Protein AF-A0A8C6X337-F1 (afdb_monomer_lite)

Secondary structure (DSSP, 8-state):
--HHHHHHHHHHHHHHHHHHHHHHHHTS--PPPBHHHHHHHHHHHTT-HHHHHHHHHHHHHHHHTTSS-TTT--BPPHHHHHHHHHHHHHHHHHHHHHHHHHHHHHHHHHHHHHHHHHHHHHHHHHHHHHHHHHHHHHHHHHHHHHHHHHHHHHHHHHHHHHHHHHHHHHHHHHHHHHHHHHHHHHHHHHHHH--

Foldseek 3Di:
DVVVVVVVVVVVVVVVVVVVVVVVVVVPDPPFDWVLNVVLVVCVVVVVVVVNVVCVVVVVVCVVVVVDDPVNTDGDDPVVVVVVVVVVVVVVVVVVVVVVVVVVVVVVVVVVVVVVVVVVVVVVVVVVVVVVVVVVVVVVVVVVVVVVVVVVVVVVVVVVVVVVVVVVVVVVVVVVVVVVVVVVVVVVVVVVVVD

Sequence (195 aa):
GDEDLAKALHTMQEQTIDAQIMITKQSLSETPEIVDDFLCNFLIRMGMNRTLDCFQTEWYELMQRGVLEPKDVGFVPDAYICNQHLERENIYLKKEMENYKFAANKAKDALLKMQRERDFHRMHHKRVVQEKNRLINDIKRLKTHYALYEPMLRQLNEKYEILLREKMLTSLERDKVVGQVKLTRKAAANYHSFH

pLDDT: mean 85.53, std 15.57, range [36.69, 98.75]

Radius of gyration: 57.96 Å; chains: 1; bounding box: 130×34×146 Å

Organism: Naja naja (NCBI:txid35670)

Structure (mmCIF, N/CA/C/O backbone):
data_AF-A0A8C6X337-F1
#
_entry.id   AF-A0A8C6X337-F1
#
loop_
_atom_site.group_PDB
_atom_site.id
_atom_site.type_symbol
_atom_site.label_atom_id
_atom_site.label_alt_id
_atom_site.label_comp_id
_atom_site.label_asym_id
_atom_site.label_entity_id
_atom_site.label_seq_id
_atom_site.pdbx_PDB_ins_code
_atom_site.Cartn_x
_atom_site.Cartn_y
_atom_site.Cartn_z
_atom_site.occupancy
_atom_site.B_iso_or_equiv
_atom_site.auth_seq_id
_atom_site.auth_comp_id
_atom_site.auth_asym_id
_atom_site.auth_atom_id
_atom_site.pdbx_PDB_model_num
ATOM 1 N N . GLY A 1 1 ? -26.328 -12.496 -7.114 1.00 57.03 1 GLY A N 1
ATOM 2 C CA . GLY A 1 1 ? -27.222 -11.758 -8.033 1.00 57.03 1 GLY A CA 1
ATOM 3 C C . GLY A 1 1 ? -28.569 -11.578 -7.375 1.00 57.03 1 GLY A C 1
ATOM 4 O O . GLY A 1 1 ? -28.739 -10.598 -6.668 1.00 57.03 1 GLY A O 1
ATOM 5 N N . ASP A 1 2 ? -29.450 -12.572 -7.506 1.00 56.12 2 ASP A N 1
ATOM 6 C CA . ASP A 1 2 ? -30.749 -12.604 -6.809 1.00 56.12 2 ASP A CA 1
ATOM 7 C C . ASP A 1 2 ? -30.690 -13.303 -5.437 1.00 56.12 2 ASP A C 1
ATOM 9 O O . ASP A 1 2 ? -31.365 -12.881 -4.500 1.00 56.12 2 ASP A O 1
ATOM 13 N N . GLU A 1 3 ? -29.824 -14.312 -5.267 1.00 61.34 3 GLU A N 1
ATOM 14 C CA . GLU A 1 3 ? -29.635 -14.999 -3.973 1.00 61.34 3 GLU A CA 1
ATOM 15 C C . GLU A 1 3 ? -29.124 -14.066 -2.865 1.00 61.34 3 GLU A C 1
ATOM 17 O O . GLU A 1 3 ? -29.567 -14.160 -1.722 1.00 61.34 3 GLU A O 1
ATOM 22 N N . ASP A 1 4 ? -28.232 -13.129 -3.197 1.00 68.38 4 ASP A N 1
ATOM 23 C CA . ASP A 1 4 ? -27.676 -12.177 -2.227 1.00 68.38 4 ASP A CA 1
ATOM 24 C C . ASP A 1 4 ? -28.727 -11.165 -1.749 1.00 68.38 4 ASP A C 1
ATOM 26 O O . ASP A 1 4 ? -28.715 -10.754 -0.589 1.00 68.38 4 ASP A O 1
ATOM 30 N N . LEU A 1 5 ? -29.668 -10.797 -2.627 1.00 71.44 5 LEU A N 1
ATOM 31 C CA . LEU A 1 5 ? -30.753 -9.870 -2.311 1.00 71.44 5 LEU A CA 1
ATOM 32 C C . LEU A 1 5 ? -31.807 -10.540 -1.420 1.00 71.44 5 LEU A C 1
ATOM 34 O O . LEU A 1 5 ? -32.244 -9.952 -0.433 1.00 71.44 5 LEU A O 1
ATOM 38 N N . ALA A 1 6 ? -32.165 -11.790 -1.725 1.00 75.31 6 ALA A N 1
ATOM 39 C CA . ALA A 1 6 ? -33.071 -12.581 -0.896 1.00 75.31 6 ALA A CA 1
ATOM 40 C C . ALA A 1 6 ? -32.497 -12.803 0.511 1.00 75.31 6 ALA A C 1
ATOM 42 O O . ALA A 1 6 ? -33.207 -12.669 1.507 1.00 75.31 6 ALA A O 1
ATOM 43 N N . LYS A 1 7 ? -31.188 -13.065 0.602 1.00 76.19 7 LYS A N 1
ATOM 44 C CA . LYS A 1 7 ? -30.489 -13.238 1.878 1.00 76.19 7 LYS A CA 1
ATOM 45 C C . LYS A 1 7 ? -30.444 -11.941 2.689 1.00 76.19 7 LYS A C 1
ATOM 47 O O . LYS A 1 7 ? -30.688 -11.980 3.891 1.00 76.19 7 LYS A O 1
ATOM 52 N N . ALA A 1 8 ? -30.215 -10.801 2.031 1.00 74.75 8 ALA A N 1
ATOM 53 C CA . ALA A 1 8 ? -30.251 -9.483 2.665 1.00 74.75 8 ALA A CA 1
ATOM 54 C C . ALA A 1 8 ? -31.648 -9.141 3.219 1.00 74.75 8 ALA A C 1
ATOM 56 O O . ALA A 1 8 ? -31.766 -8.690 4.359 1.00 74.75 8 ALA A O 1
ATOM 57 N N . LEU A 1 9 ? -32.709 -9.415 2.454 1.00 74.62 9 LEU A N 1
ATOM 58 C CA . LEU A 1 9 ? -34.092 -9.201 2.892 1.00 74.62 9 LEU A CA 1
ATOM 59 C C . LEU A 1 9 ? -34.465 -10.090 4.084 1.00 74.62 9 LEU A C 1
ATOM 61 O O . LEU A 1 9 ? -35.080 -9.603 5.030 1.00 74.62 9 LEU A O 1
ATOM 65 N N . HIS A 1 10 ? -34.031 -11.354 4.086 1.00 75.06 10 HIS A N 1
ATOM 66 C CA . HIS A 1 10 ? -34.269 -12.263 5.210 1.00 75.06 10 HIS A CA 1
ATOM 67 C C . HIS A 1 10 ? -33.579 -11.774 6.490 1.00 75.06 10 HIS A C 1
ATOM 69 O O . HIS A 1 10 ? -34.202 -11.731 7.547 1.00 75.06 10 HIS A O 1
ATOM 75 N N . THR A 1 11 ? -32.327 -11.308 6.381 1.00 73.25 11 THR A N 1
ATOM 76 C CA . THR A 1 11 ? -31.598 -10.738 7.526 1.00 73.25 11 THR A CA 1
ATOM 77 C C . THR A 1 11 ? -32.212 -9.438 8.036 1.00 73.25 11 THR A C 1
ATOM 79 O O . THR A 1 11 ? -32.227 -9.210 9.241 1.00 73.25 11 THR A O 1
ATOM 82 N N . MET A 1 12 ? -32.761 -8.591 7.156 1.00 70.75 12 MET A N 1
ATOM 83 C CA . MET A 1 12 ? -33.480 -7.386 7.581 1.00 70.75 12 MET A CA 1
ATOM 84 C C . MET A 1 12 ? -34.774 -7.744 8.312 1.00 70.75 12 MET A C 1
ATOM 86 O O . MET A 1 12 ? -35.101 -7.130 9.324 1.00 70.75 12 MET A O 1
ATOM 90 N N . GLN A 1 13 ? -35.498 -8.754 7.831 1.00 70.25 13 GLN A N 1
ATOM 91 C CA . GLN A 1 13 ? -36.731 -9.209 8.460 1.00 70.25 13 GLN A CA 1
ATOM 92 C C . GLN A 1 13 ? -36.470 -9.861 9.826 1.00 70.25 13 GLN A C 1
ATOM 94 O O . GLN A 1 13 ? -37.173 -9.538 10.779 1.00 70.25 13 GLN A O 1
ATOM 99 N N . GLU A 1 14 ? -35.417 -10.672 9.959 1.00 67.50 14 GLU A N 1
ATOM 100 C CA . GLU A 1 14 ? -34.949 -11.208 11.249 1.00 67.50 14 GLU A CA 1
ATOM 101 C C . GLU A 1 14 ? -34.548 -10.092 12.221 1.00 67.50 14 GLU A C 1
ATOM 103 O O . GLU A 1 14 ? -35.026 -10.073 13.349 1.00 67.50 14 GLU A O 1
ATOM 108 N N . GLN A 1 15 ? -33.780 -9.093 11.772 1.00 69.75 15 GLN A N 1
ATOM 109 C CA . GLN A 1 15 ? -33.419 -7.935 12.603 1.00 69.75 15 GLN A CA 1
ATOM 110 C C . GLN A 1 15 ? -34.637 -7.112 13.043 1.00 69.75 15 GLN A C 1
ATOM 112 O O . GLN A 1 15 ? -34.651 -6.567 14.146 1.00 69.75 15 GLN A O 1
ATOM 117 N N . THR A 1 16 ? -35.669 -7.023 12.200 1.00 66.25 16 THR A N 1
ATOM 118 C CA . THR A 1 16 ? -36.912 -6.312 12.532 1.00 66.25 16 THR A CA 1
ATOM 119 C C . THR A 1 16 ? -37.726 -7.095 13.562 1.00 66.25 16 THR A C 1
ATOM 121 O O . THR A 1 16 ? -38.290 -6.501 14.477 1.00 66.25 16 THR A O 1
ATOM 124 N N . ILE A 1 17 ? -37.752 -8.426 13.451 1.00 66.94 17 ILE A N 1
ATOM 125 C CA . ILE A 1 17 ? -38.400 -9.318 14.417 1.00 66.94 17 ILE A CA 1
ATOM 126 C C . ILE A 1 17 ? -37.654 -9.283 15.755 1.00 66.94 17 ILE A C 1
ATOM 128 O O . ILE A 1 17 ? -38.300 -9.142 16.787 1.00 66.94 17 ILE A O 1
ATOM 132 N N . ASP A 1 18 ? -36.321 -9.304 15.758 1.00 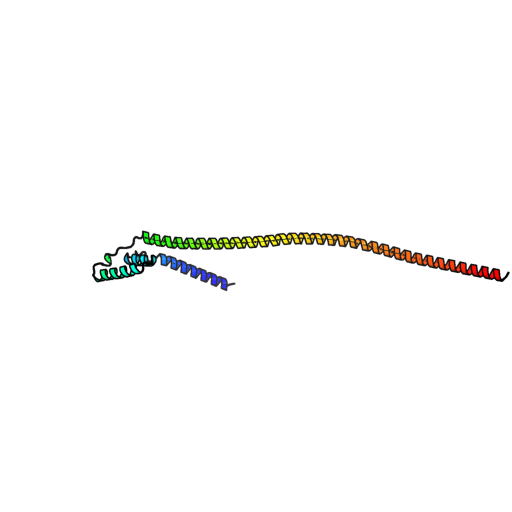59.31 18 ASP A N 1
ATOM 133 C CA . ASP A 1 18 ? -35.509 -9.201 16.976 1.00 59.31 18 ASP A CA 1
ATOM 134 C C . ASP A 1 18 ? -35.664 -7.837 17.660 1.00 59.31 18 ASP A C 1
ATOM 136 O O . ASP A 1 18 ? -35.816 -7.768 18.882 1.00 59.31 18 ASP A O 1
ATOM 140 N N . ALA A 1 19 ? -35.706 -6.748 16.884 1.00 62.62 19 ALA A N 1
ATOM 141 C CA . ALA A 1 19 ? -36.001 -5.414 17.401 1.00 62.62 19 ALA A CA 1
ATOM 142 C C . ALA A 1 19 ? -37.419 -5.342 17.986 1.00 62.62 19 ALA A C 1
ATOM 144 O O . ALA A 1 19 ? -37.613 -4.798 19.073 1.00 62.62 19 ALA A O 1
ATOM 145 N N . GLN A 1 20 ? -38.404 -5.945 17.315 1.00 54.94 20 GLN A N 1
ATOM 146 C CA . GLN A 1 20 ? -39.778 -6.004 17.802 1.00 54.94 20 GLN A CA 1
ATOM 147 C C . GLN A 1 20 ? -39.889 -6.847 19.078 1.00 54.94 20 GLN A C 1
ATOM 149 O O . GLN A 1 20 ? -40.565 -6.425 20.012 1.00 54.94 20 GLN A O 1
ATOM 154 N N . ILE A 1 21 ? -39.175 -7.976 19.160 1.00 54.16 21 ILE A N 1
ATOM 155 C CA . ILE A 1 21 ? -39.078 -8.825 20.354 1.00 54.16 21 ILE A CA 1
ATOM 156 C C . ILE A 1 21 ? -38.424 -8.050 21.503 1.00 54.16 21 ILE A C 1
ATOM 158 O O . ILE A 1 21 ? -38.940 -8.106 22.619 1.00 54.16 21 ILE A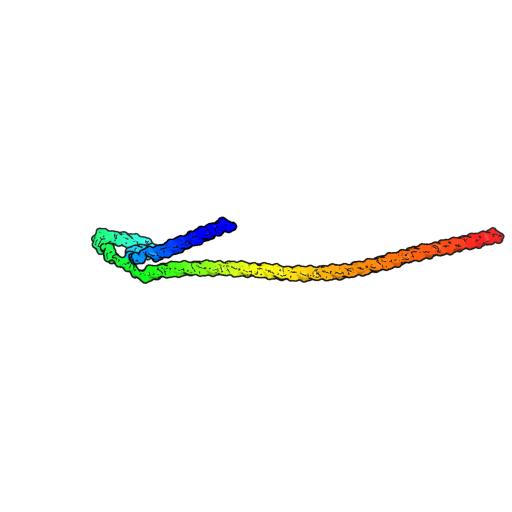 O 1
ATOM 162 N N . MET A 1 22 ? -37.357 -7.278 21.254 1.00 46.97 22 MET A N 1
ATOM 163 C CA . MET A 1 22 ? -36.742 -6.404 22.263 1.00 46.97 22 MET A CA 1
ATOM 164 C C . MET A 1 22 ? -37.704 -5.315 22.760 1.00 46.97 22 MET A C 1
ATOM 166 O O . MET A 1 22 ? -37.765 -5.090 23.968 1.00 46.97 22 MET A O 1
ATOM 170 N N . ILE A 1 23 ? -38.497 -4.705 21.873 1.00 49.97 23 ILE A N 1
ATOM 171 C CA . ILE A 1 23 ? -39.511 -3.696 22.231 1.00 49.97 23 ILE A CA 1
ATOM 172 C C . ILE A 1 23 ? -40.645 -4.325 23.058 1.00 49.97 23 ILE A C 1
ATOM 174 O O . ILE A 1 23 ? -41.019 -3.789 24.098 1.00 49.97 23 ILE A O 1
ATOM 178 N N . THR A 1 24 ? -41.154 -5.503 22.681 1.00 37.97 24 THR A N 1
ATOM 179 C CA . THR A 1 24 ? -42.152 -6.224 23.499 1.00 37.97 24 THR A CA 1
ATOM 180 C C . THR A 1 24 ? -41.580 -6.771 24.807 1.00 37.97 24 THR A C 1
ATOM 182 O O . THR A 1 24 ? -42.315 -6.928 25.776 1.00 37.97 24 THR A O 1
ATOM 185 N N . LYS A 1 25 ? -40.268 -7.027 24.884 1.00 40.41 25 LYS A N 1
ATOM 186 C CA . LYS A 1 25 ? -39.594 -7.414 26.132 1.00 40.41 25 LYS A CA 1
ATOM 187 C C . LYS A 1 25 ? -39.394 -6.221 27.069 1.00 40.41 25 LYS A C 1
ATOM 189 O O . LYS A 1 25 ? -39.372 -6.419 28.277 1.00 40.41 25 LYS A O 1
ATOM 194 N N . GLN A 1 26 ? -39.313 -5.001 26.533 1.00 42.25 26 GLN A N 1
ATOM 195 C CA . GLN A 1 26 ? -39.364 -3.764 27.321 1.00 42.25 26 GLN A CA 1
ATOM 196 C C . GLN A 1 26 ? -40.773 -3.462 27.861 1.00 42.25 26 GLN A C 1
ATOM 198 O O . GLN A 1 26 ? -40.881 -2.760 28.859 1.00 42.25 26 GLN A O 1
ATOM 203 N N . SER A 1 27 ? -41.842 -4.009 27.263 1.00 36.69 27 SER A N 1
ATOM 204 C CA . SER A 1 27 ? -43.231 -3.801 27.714 1.00 36.69 27 SER A CA 1
ATOM 205 C C . SER A 1 27 ? -43.792 -4.910 28.618 1.00 36.69 27 SER A C 1
ATOM 207 O O . SER A 1 27 ? -44.973 -4.872 28.965 1.00 36.69 27 SER A O 1
ATOM 209 N N . LEU A 1 28 ? -42.999 -5.925 28.974 1.00 42.28 28 LEU A N 1
ATOM 210 C CA . LEU A 1 28 ? -43.424 -6.985 29.891 1.00 42.28 28 LEU A CA 1
ATOM 211 C C . LEU A 1 28 ? -43.172 -6.547 31.339 1.00 42.28 28 LEU A C 1
ATOM 213 O O . LEU A 1 28 ? -42.079 -6.710 31.868 1.00 42.28 28 LEU A O 1
ATOM 217 N N . SER A 1 29 ? -44.234 -5.996 31.931 1.00 39.41 29 SER A N 1
ATOM 218 C CA . SER A 1 29 ? -44.496 -5.861 33.368 1.00 39.41 29 SER A CA 1
ATOM 219 C C . SER A 1 29 ? -43.403 -5.202 34.217 1.00 39.41 29 SER A C 1
ATOM 221 O O . SER A 1 29 ? -42.518 -5.864 34.755 1.00 39.41 29 SER A O 1
ATOM 223 N N . GLU A 1 30 ? -43.596 -3.912 34.492 1.00 50.94 30 GLU A N 1
ATOM 224 C CA . GLU A 1 30 ? -43.181 -3.256 35.740 1.00 50.94 30 GLU A CA 1
ATOM 225 C C . GLU A 1 30 ? -43.975 -3.846 36.925 1.00 50.94 30 GLU A C 1
ATOM 227 O O . GLU A 1 30 ? -44.717 -3.157 37.617 1.00 50.94 30 GLU A O 1
ATOM 232 N N . THR A 1 31 ? -43.922 -5.163 37.132 1.00 52.25 31 THR A N 1
ATOM 233 C CA . THR A 1 31 ? -44.286 -5.728 38.432 1.00 52.25 31 THR A CA 1
ATOM 234 C C . THR A 1 31 ? -43.133 -5.391 39.362 1.00 52.25 31 THR A C 1
ATOM 236 O O . THR A 1 31 ? -42.015 -5.838 39.084 1.00 52.25 31 THR A O 1
ATOM 239 N N . PRO A 1 32 ? -43.357 -4.581 40.406 1.00 59.75 32 PRO A N 1
ATOM 240 C CA . PRO A 1 32 ? -42.272 -4.180 41.273 1.00 59.75 32 PRO A CA 1
ATOM 241 C C . PRO A 1 32 ? -41.645 -5.424 41.907 1.00 59.75 32 PRO A C 1
ATOM 243 O O . PRO A 1 32 ? -42.351 -6.332 42.352 1.00 59.75 32 PRO A O 1
ATOM 246 N N . GLU A 1 33 ? -40.314 -5.480 41.891 1.00 64.69 33 GLU A N 1
ATOM 247 C CA . GLU A 1 33 ? -39.560 -6.582 42.483 1.00 64.69 33 GLU A CA 1
ATOM 248 C C . GLU A 1 33 ? -39.898 -6.644 43.979 1.00 64.69 33 GLU A C 1
ATOM 250 O O . GLU A 1 33 ? -39.952 -5.614 44.664 1.00 64.69 33 GLU A O 1
ATOM 255 N N . ILE A 1 34 ? -40.197 -7.841 44.476 1.00 77.50 34 ILE A N 1
ATOM 256 C CA . ILE A 1 34 ? -40.491 -8.056 45.891 1.00 77.50 34 ILE A CA 1
ATOM 257 C C . ILE A 1 34 ? -39.155 -7.974 46.651 1.00 77.50 34 ILE A C 1
ATOM 259 O O . ILE A 1 34 ? -38.092 -8.314 46.126 1.00 77.50 34 ILE A O 1
ATOM 263 N N . VAL A 1 35 ? -39.173 -7.434 47.872 1.00 78.50 35 VAL A N 1
ATOM 264 C CA . VAL A 1 35 ? -37.949 -7.157 48.650 1.00 78.50 35 VAL A CA 1
ATOM 265 C C . VAL A 1 35 ? -37.068 -8.399 48.868 1.00 78.50 35 VAL A C 1
ATOM 267 O O . VAL A 1 35 ? -35.844 -8.266 48.938 1.00 78.50 35 VAL A O 1
ATOM 270 N N . ASP A 1 36 ? -37.650 -9.595 48.949 1.00 80.50 36 ASP A N 1
ATOM 271 C CA . ASP A 1 36 ? -36.918 -10.856 49.110 1.00 80.50 36 ASP A CA 1
ATOM 272 C C . ASP A 1 36 ? -36.120 -11.247 47.855 1.00 80.50 36 ASP A C 1
ATOM 274 O O . ASP A 1 36 ? -34.923 -11.539 47.965 1.00 80.50 36 ASP A O 1
ATOM 278 N N . ASP A 1 37 ? -36.733 -11.168 46.672 1.00 80.88 37 ASP A N 1
ATOM 279 C CA . ASP A 1 37 ? -36.079 -11.383 45.376 1.00 80.88 37 ASP A CA 1
ATOM 280 C C . ASP A 1 37 ? -34.923 -10.397 45.178 1.00 80.88 37 ASP A C 1
ATOM 282 O O . ASP A 1 37 ? -33.810 -10.791 44.814 1.00 80.88 37 ASP A O 1
ATOM 286 N N . PHE A 1 38 ? -35.136 -9.123 45.518 1.00 83.38 38 PHE A N 1
ATOM 287 C CA . PHE A 1 38 ? -34.087 -8.108 45.463 1.00 83.38 38 PHE A CA 1
ATOM 288 C C . PHE A 1 38 ? -32.913 -8.420 46.385 1.00 83.38 38 PHE A C 1
ATOM 290 O O . PHE A 1 38 ? -31.760 -8.272 45.972 1.00 83.38 38 PHE A O 1
ATOM 297 N N . LEU A 1 39 ? -33.171 -8.830 47.631 1.00 83.94 39 LEU A N 1
ATOM 298 C CA . LEU A 1 39 ? -32.112 -9.150 48.589 1.00 83.94 39 LEU A CA 1
ATOM 299 C C . LEU A 1 39 ? -31.316 -10.365 48.116 1.00 83.94 39 LEU A C 1
ATOM 301 O O . LEU A 1 39 ? -30.084 -10.340 48.156 1.00 83.94 39 LEU A O 1
ATOM 305 N N . CYS A 1 40 ? -31.998 -11.381 47.585 1.00 86.75 40 CYS A N 1
ATOM 306 C CA . CYS A 1 40 ? -31.351 -12.541 46.985 1.00 86.75 40 CYS A CA 1
ATOM 307 C C . CYS A 1 40 ? -30.470 -12.129 45.796 1.00 86.75 40 CYS A C 1
ATOM 309 O O . CYS A 1 40 ? -29.271 -12.420 45.777 1.00 86.75 40 CYS A O 1
ATOM 311 N N . ASN A 1 41 ? -31.026 -11.377 44.845 1.00 86.19 41 ASN A N 1
ATOM 312 C CA . ASN A 1 41 ? -30.313 -10.888 43.666 1.00 86.19 41 ASN A CA 1
ATOM 313 C C . ASN A 1 41 ? -29.129 -9.983 44.037 1.00 86.19 41 ASN A C 1
ATOM 315 O O . ASN A 1 41 ? -28.054 -10.079 43.438 1.00 86.19 41 ASN A O 1
ATOM 319 N N . PHE A 1 42 ? -29.286 -9.133 45.052 1.00 86.94 42 PHE A N 1
ATOM 320 C CA . PHE A 1 42 ? -28.224 -8.285 45.581 1.00 86.94 42 PHE A CA 1
ATOM 321 C C . PHE A 1 42 ? -27.081 -9.117 46.171 1.00 86.94 42 PHE A C 1
ATOM 323 O O . PHE A 1 42 ? -25.925 -8.912 45.797 1.00 86.94 42 PHE A O 1
ATOM 330 N N . LEU A 1 43 ? -27.385 -10.075 47.052 1.00 89.62 43 LEU A N 1
ATOM 331 C CA . LEU A 1 43 ? -26.378 -10.917 47.701 1.00 89.62 43 LEU A CA 1
ATOM 332 C C . LEU A 1 43 ? -25.630 -11.793 46.688 1.00 89.62 43 LEU A C 1
ATOM 334 O O . LEU A 1 43 ? -24.407 -11.912 46.784 1.00 89.62 43 LEU A O 1
ATOM 338 N N . ILE A 1 44 ? -26.326 -12.325 45.676 1.00 88.94 44 ILE A N 1
ATOM 339 C CA . ILE A 1 44 ? -25.710 -13.050 44.553 1.00 88.94 44 ILE A CA 1
ATOM 340 C C . ILE A 1 44 ? -24.757 -12.128 43.787 1.00 88.94 44 ILE A C 1
ATOM 342 O O . ILE A 1 44 ? -23.594 -12.473 43.569 1.00 88.94 44 ILE A O 1
ATOM 346 N N . ARG A 1 45 ? -25.216 -10.927 43.411 1.00 86.00 45 ARG A N 1
ATOM 347 C CA . ARG A 1 45 ? -24.414 -9.963 42.641 1.00 86.00 45 ARG A CA 1
ATOM 348 C C . ARG A 1 45 ? -23.177 -9.487 43.406 1.00 86.00 45 ARG A C 1
ATOM 350 O O . ARG A 1 45 ? -22.144 -9.239 42.792 1.00 86.00 45 ARG A O 1
ATOM 357 N N . MET A 1 46 ? -23.269 -9.387 44.731 1.00 89.31 46 MET A N 1
ATOM 358 C CA . MET A 1 46 ? -22.151 -9.039 45.612 1.00 89.31 46 MET A CA 1
ATOM 359 C C . MET A 1 46 ? -21.268 -10.245 45.987 1.00 89.31 46 MET A C 1
ATOM 361 O O . MET A 1 46 ? -20.276 -10.073 46.693 1.00 89.31 46 MET A O 1
ATOM 365 N N . GLY A 1 47 ? -21.597 -11.460 45.529 1.00 90.44 47 GLY A N 1
ATOM 366 C CA . GLY A 1 47 ? -20.835 -12.682 45.807 1.00 90.44 47 GLY A CA 1
ATOM 367 C C . GLY A 1 47 ? -20.936 -13.181 47.256 1.00 90.44 47 GLY A C 1
ATOM 368 O O . GLY A 1 47 ? -20.084 -13.944 47.714 1.00 90.44 47 GLY A O 1
ATOM 369 N N . MET A 1 48 ? -21.961 -12.760 47.999 1.00 93.62 48 MET A N 1
ATOM 370 C CA . MET A 1 48 ? -22.152 -13.041 49.426 1.00 93.62 48 MET A CA 1
ATOM 371 C C . MET A 1 48 ? -22.913 -14.356 49.675 1.00 93.62 48 MET A C 1
ATOM 373 O O . MET A 1 48 ? -23.917 -14.386 50.383 1.00 93.62 48 MET A O 1
ATOM 377 N N . ASN A 1 49 ? -22.420 -15.468 49.123 1.00 91.81 49 ASN A N 1
ATOM 378 C CA . ASN A 1 49 ? -23.150 -16.748 49.095 1.00 91.81 49 ASN A CA 1
ATOM 379 C C . ASN A 1 49 ? -23.495 -17.310 50.489 1.00 91.81 49 ASN A C 1
ATOM 381 O O . ASN A 1 49 ? -24.585 -17.819 50.695 1.00 91.81 49 ASN A O 1
ATOM 385 N N . ARG A 1 50 ? -22.601 -17.171 51.479 1.00 94.00 50 ARG A N 1
ATOM 386 C CA . ARG A 1 50 ? -22.886 -17.633 52.855 1.00 94.00 50 ARG A CA 1
ATOM 387 C C . ARG A 1 50 ? -23.997 -16.821 53.519 1.00 94.00 50 ARG A C 1
ATOM 389 O O . ARG A 1 50 ? -24.805 -17.372 54.252 1.00 94.00 50 ARG A O 1
ATOM 396 N N . THR A 1 51 ? -24.020 -15.511 53.275 1.00 93.38 51 THR A N 1
ATOM 397 C CA . THR A 1 51 ? -25.065 -14.623 53.796 1.00 93.38 51 THR A CA 1
ATOM 398 C C . THR A 1 51 ? -26.395 -14.896 53.110 1.00 93.38 51 THR A C 1
ATOM 400 O O . THR A 1 51 ? -27.420 -14.858 53.776 1.00 93.38 51 THR A O 1
ATOM 403 N N . LEU A 1 52 ? -26.370 -15.216 51.814 1.00 93.00 52 LEU A N 1
ATOM 404 C CA . LEU A 1 52 ? -27.546 -15.656 51.072 1.00 93.00 52 LEU A CA 1
ATOM 405 C C . LEU A 1 52 ? -28.142 -16.939 51.664 1.00 93.00 52 LEU A C 1
ATOM 407 O O . LEU A 1 52 ? -29.332 -16.950 51.955 1.00 93.00 52 LEU A O 1
ATOM 411 N N . ASP A 1 53 ? -27.326 -17.969 51.908 1.00 91.50 53 ASP A N 1
ATOM 412 C CA . ASP A 1 53 ? -27.798 -19.241 52.478 1.00 91.50 53 ASP A CA 1
ATOM 413 C C . ASP A 1 53 ? -28.425 -19.049 53.870 1.00 91.50 53 ASP A C 1
ATOM 415 O O . ASP A 1 53 ? -29.506 -19.572 54.152 1.00 91.50 53 ASP A O 1
ATOM 419 N N . CYS A 1 54 ? -27.773 -18.264 54.738 1.00 93.62 54 CYS A N 1
ATOM 420 C CA . CYS A 1 54 ? -28.314 -17.909 56.052 1.00 93.62 54 CYS A CA 1
ATOM 421 C C . CYS A 1 54 ? -29.641 -17.151 55.927 1.00 93.62 54 CYS A C 1
ATOM 423 O O . CYS A 1 54 ? -30.626 -17.533 56.554 1.00 93.62 54 CYS A O 1
ATOM 425 N N . PHE A 1 55 ? -29.675 -16.117 55.082 1.00 90.69 55 PHE A N 1
ATOM 426 C CA . PHE A 1 55 ? -30.862 -15.300 54.854 1.00 90.69 55 PHE A CA 1
ATOM 427 C C . PHE A 1 55 ? -32.039 -16.139 54.351 1.00 90.69 55 PHE A C 1
ATOM 429 O O . PHE A 1 55 ? -33.118 -16.068 54.926 1.00 90.69 55 PHE A O 1
ATOM 436 N N . GLN A 1 56 ? -31.832 -16.978 53.333 1.00 88.50 56 GLN A N 1
ATOM 437 C CA . GLN A 1 56 ? -32.882 -17.837 52.786 1.00 88.50 56 GLN A CA 1
ATOM 438 C C . GLN A 1 56 ? -33.415 -18.809 53.841 1.00 88.50 56 GLN A C 1
ATOM 440 O O . GLN A 1 56 ? -34.627 -18.957 53.978 1.00 88.50 56 GLN A O 1
ATOM 445 N N . THR A 1 57 ? -32.528 -19.430 54.622 1.00 90.50 57 THR A N 1
ATOM 446 C CA . THR A 1 57 ? -32.922 -20.371 55.681 1.00 90.50 57 THR A CA 1
ATOM 447 C C . THR A 1 57 ? -33.798 -19.690 56.735 1.00 90.50 57 THR A C 1
ATOM 449 O O . THR A 1 57 ? -34.893 -20.169 57.027 1.00 90.50 57 THR A O 1
ATOM 452 N N . GLU A 1 58 ? -33.362 -18.543 57.262 1.00 89.44 58 GLU A N 1
ATOM 453 C CA . GLU A 1 58 ? -34.115 -17.785 58.269 1.00 89.44 58 GLU A CA 1
ATOM 454 C C . GLU A 1 58 ? -35.443 -17.246 57.715 1.00 89.44 58 GLU A C 1
ATOM 456 O O . GLU A 1 58 ? -36.472 -17.294 58.392 1.00 89.44 58 GLU A O 1
ATOM 461 N N . TRP A 1 59 ? -35.445 -16.784 56.464 1.00 85.19 59 TRP A N 1
ATOM 462 C CA . TRP A 1 59 ? -36.629 -16.257 55.7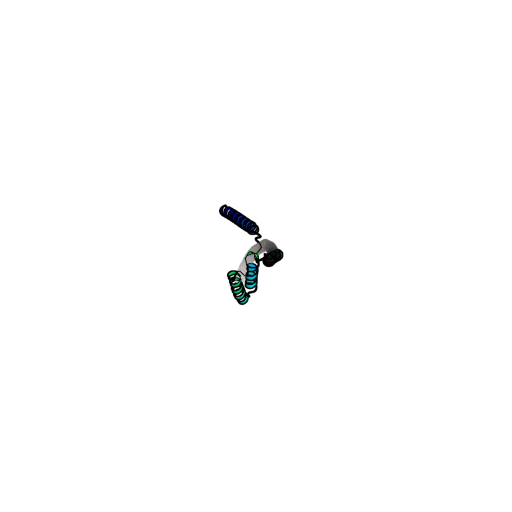88 1.00 85.19 59 TRP A CA 1
ATOM 463 C C . TRP A 1 59 ? -37.718 -17.325 55.614 1.00 85.19 59 TRP A C 1
ATOM 465 O O . TRP A 1 59 ? -38.876 -17.101 55.979 1.00 85.19 59 TRP A O 1
ATOM 475 N N . TYR A 1 60 ? -37.349 -18.522 55.142 1.00 84.94 60 TYR A N 1
ATOM 476 C CA . TYR A 1 60 ? -38.283 -19.645 55.020 1.00 84.94 60 TYR A CA 1
ATOM 477 C C . TYR A 1 60 ? -38.785 -20.140 56.382 1.00 84.94 60 TYR A C 1
ATOM 479 O O . TYR A 1 60 ? -39.967 -20.470 56.508 1.00 84.94 60 TYR A O 1
ATOM 487 N N . GLU A 1 61 ? -37.933 -20.169 57.413 1.00 88.31 61 GLU A N 1
ATOM 488 C CA . GLU A 1 61 ? -38.359 -20.528 58.771 1.00 88.31 61 GLU A CA 1
ATOM 489 C C . GLU A 1 61 ? -39.395 -19.546 59.336 1.00 88.31 61 GLU A C 1
ATOM 491 O O . GLU A 1 61 ? -40.379 -19.969 59.951 1.00 88.31 61 GLU A O 1
ATOM 496 N N . LEU A 1 62 ? -39.211 -18.242 59.119 1.00 84.81 62 LEU A N 1
ATOM 497 C CA . LEU A 1 62 ? -40.143 -17.215 59.591 1.00 84.81 62 LEU A CA 1
ATOM 498 C C . LEU A 1 62 ? -41.485 -17.255 58.851 1.00 84.81 62 LEU A C 1
ATOM 500 O O . LEU A 1 62 ? -42.530 -17.085 59.490 1.00 84.81 62 LEU A O 1
ATOM 504 N N . MET A 1 63 ? -41.473 -17.553 57.548 1.00 80.75 63 MET A N 1
ATOM 505 C CA . MET A 1 63 ? -42.696 -17.805 56.781 1.00 80.75 63 MET A CA 1
ATOM 506 C C . MET A 1 63 ? -43.454 -19.033 57.298 1.00 80.75 63 MET A C 1
ATOM 508 O O . MET A 1 63 ? -44.661 -18.968 57.515 1.00 80.75 63 MET A O 1
ATOM 512 N N . GLN A 1 64 ? -42.765 -20.153 57.548 1.00 82.94 64 GLN A N 1
ATOM 513 C CA . GLN A 1 64 ? -43.408 -21.381 58.043 1.00 82.94 64 GLN A CA 1
ATOM 514 C C . GLN A 1 64 ? -44.020 -21.213 59.438 1.00 82.94 64 GLN A C 1
ATOM 516 O O . GLN A 1 64 ? -45.037 -21.832 59.749 1.00 82.94 64 GLN A O 1
ATOM 521 N N . ARG A 1 65 ? -43.418 -20.367 60.280 1.00 85.81 65 ARG A N 1
ATOM 522 C CA . ARG A 1 65 ? -43.942 -20.028 61.611 1.00 85.81 65 ARG A CA 1
ATOM 523 C C . ARG A 1 65 ? -45.106 -19.029 61.569 1.00 85.81 65 ARG A C 1
ATOM 525 O O . ARG A 1 65 ? -45.674 -18.752 62.623 1.00 85.81 65 ARG A O 1
ATOM 532 N N . GLY A 1 66 ? -45.453 -18.491 60.396 1.00 75.69 66 GLY A N 1
ATOM 533 C CA . GLY A 1 66 ? -46.515 -17.493 60.225 1.00 75.69 66 GLY A CA 1
ATOM 534 C C . GLY A 1 66 ? -46.187 -16.128 60.837 1.00 75.69 66 GLY A C 1
ATOM 535 O O . GLY A 1 66 ? -47.092 -15.346 61.107 1.00 75.69 66 GLY A O 1
ATOM 536 N N . VAL A 1 67 ? -44.905 -15.855 61.108 1.00 81.38 67 VAL A N 1
ATOM 537 C CA . VAL A 1 67 ? -44.433 -14.565 61.649 1.00 81.38 67 VAL A CA 1
ATOM 538 C C . VAL A 1 67 ? -44.266 -13.535 60.528 1.00 81.38 67 VAL A C 1
ATOM 540 O O . VAL A 1 67 ? -44.321 -12.336 60.781 1.00 81.38 67 VAL A O 1
ATOM 543 N N . LEU A 1 68 ? -44.071 -14.017 59.299 1.00 74.88 68 LEU A N 1
ATOM 544 C CA . LEU A 1 68 ? -43.967 -13.234 58.074 1.00 74.88 68 LEU A CA 1
ATOM 545 C C . LEU A 1 68 ? -45.045 -13.709 57.097 1.00 74.88 68 LEU A C 1
ATOM 547 O O . LEU A 1 68 ? -44.988 -14.844 56.618 1.00 74.88 68 LEU A O 1
ATOM 551 N N . GLU A 1 69 ? -46.020 -12.852 56.797 1.00 72.69 69 GLU A N 1
ATOM 552 C CA . GLU A 1 69 ? -46.985 -13.094 55.725 1.00 72.69 69 GLU A CA 1
ATOM 553 C C . GLU A 1 69 ? -46.477 -12.481 54.407 1.00 72.69 69 GLU A C 1
ATOM 555 O O . GLU A 1 69 ? -45.850 -11.421 54.415 1.00 72.69 69 GLU A O 1
ATOM 560 N N . PRO A 1 70 ? -46.819 -13.052 53.235 1.00 67.12 70 PRO A N 1
ATOM 561 C CA . PRO A 1 70 ? -46.461 -12.477 51.931 1.00 67.12 70 PRO A CA 1
ATOM 562 C C . PRO A 1 70 ? -46.924 -11.025 51.724 1.00 67.12 70 PRO A C 1
ATOM 564 O O . PRO A 1 70 ? -46.398 -10.321 50.871 1.00 67.12 70 PRO A O 1
ATOM 567 N N . LYS A 1 71 ? -47.924 -10.573 52.491 1.00 64.31 71 LYS A N 1
ATOM 568 C CA . LYS A 1 71 ? -48.462 -9.204 52.460 1.00 64.31 71 LYS A CA 1
ATOM 569 C C . LYS A 1 71 ? -47.611 -8.205 53.248 1.00 64.31 71 LYS A C 1
ATOM 571 O O . LYS A 1 71 ? -47.750 -7.005 53.027 1.00 64.31 71 LYS A O 1
ATOM 576 N N . ASP A 1 72 ? -46.764 -8.695 54.152 1.00 65.12 72 ASP A N 1
ATOM 577 C CA . ASP A 1 72 ? -45.847 -7.881 54.955 1.00 65.12 72 ASP A CA 1
ATOM 578 C C . ASP A 1 72 ? -44.578 -7.520 54.166 1.00 65.12 72 ASP A C 1
ATOM 580 O O . ASP A 1 72 ? -43.815 -6.635 54.562 1.00 65.12 72 ASP A O 1
ATOM 584 N N . VAL A 1 73 ? -44.352 -8.190 53.029 1.00 68.38 73 VAL A N 1
ATOM 585 C CA . VAL A 1 73 ? -43.212 -7.949 52.148 1.00 68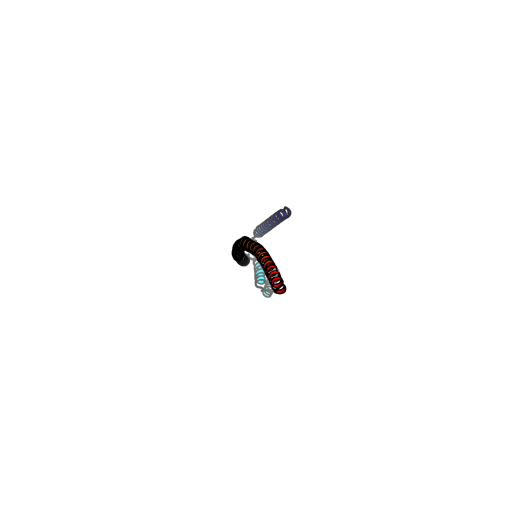.38 73 VAL A CA 1
ATOM 586 C C . VAL A 1 73 ? -43.565 -6.830 51.171 1.00 68.38 73 VAL A C 1
ATOM 588 O O . VAL A 1 73 ? -44.426 -6.966 50.305 1.00 68.38 73 VAL A O 1
ATOM 591 N N . GLY A 1 74 ? -42.908 -5.686 51.350 1.00 70.81 74 GLY A N 1
ATOM 592 C CA . GLY A 1 74 ? -43.067 -4.531 50.476 1.00 70.81 74 GLY A CA 1
ATOM 593 C C . GLY A 1 74 ? -42.417 -4.717 49.103 1.00 70.81 74 GLY A C 1
ATOM 594 O O . GLY A 1 74 ? -41.717 -5.693 48.829 1.00 70.81 74 GLY A O 1
ATOM 595 N N . PHE A 1 75 ? -42.622 -3.717 48.255 1.00 75.88 75 PHE A N 1
ATOM 596 C CA . PHE A 1 75 ? -42.005 -3.606 46.941 1.00 75.88 75 PHE A CA 1
ATOM 597 C C . PHE A 1 75 ? -40.707 -2.798 46.994 1.00 75.88 75 PHE A C 1
ATOM 599 O O . PHE A 1 75 ? -40.564 -1.869 47.794 1.00 75.88 75 PHE A O 1
ATOM 606 N N . VAL A 1 76 ? -39.763 -3.133 46.119 1.00 72.62 76 VAL A N 1
ATOM 607 C CA . VAL A 1 76 ? -38.510 -2.391 45.955 1.00 72.62 76 VAL A CA 1
ATOM 608 C C . VAL A 1 76 ? -38.796 -1.042 45.285 1.00 72.62 76 VAL A C 1
ATOM 610 O O . VAL A 1 76 ? -39.541 -1.002 44.309 1.00 72.62 76 VAL A O 1
ATOM 613 N N . PRO A 1 77 ? -38.193 0.070 45.749 1.00 76.12 77 PRO A N 1
ATOM 614 C CA . PRO A 1 77 ? -38.397 1.374 45.127 1.00 76.12 77 PRO A CA 1
ATOM 615 C C . PRO A 1 77 ? -37.951 1.412 43.658 1.00 76.12 77 PRO A C 1
ATOM 617 O O . PRO A 1 77 ? -36.796 1.106 43.348 1.00 76.12 77 PRO A O 1
ATOM 620 N N . ASP A 1 78 ? -38.819 1.911 42.776 1.00 71.75 78 ASP A N 1
ATOM 621 C CA . ASP A 1 78 ? -38.593 1.997 41.322 1.00 71.75 78 ASP A CA 1
ATOM 622 C C . ASP A 1 78 ? -37.275 2.692 40.939 1.00 71.75 78 ASP A C 1
ATOM 624 O O . ASP A 1 78 ? -36.604 2.309 39.981 1.00 71.75 78 ASP A O 1
ATOM 628 N N . ALA A 1 79 ? -36.838 3.682 41.728 1.00 75.81 79 ALA A N 1
ATOM 629 C CA . ALA A 1 79 ? -35.579 4.394 41.507 1.00 75.81 79 ALA A CA 1
ATOM 630 C C . ALA A 1 79 ? -34.349 3.464 41.493 1.00 75.81 79 ALA A C 1
ATOM 632 O O . ALA A 1 79 ? -33.397 3.715 40.751 1.00 75.81 79 ALA A O 1
ATOM 633 N N . TYR A 1 80 ? -34.354 2.380 42.278 1.00 79.06 80 TYR A N 1
ATOM 634 C CA . TYR A 1 80 ? -33.264 1.404 42.268 1.00 79.06 80 TYR A CA 1
ATOM 635 C C . TYR A 1 80 ? -33.237 0.596 40.967 1.00 79.06 80 TYR A C 1
ATOM 637 O O . TYR A 1 80 ? -32.173 0.426 40.368 1.00 79.06 80 TYR A O 1
ATOM 645 N N . ILE A 1 81 ? -34.402 0.120 40.520 1.00 77.88 81 ILE A N 1
ATOM 646 C CA . ILE A 1 81 ? -34.541 -0.654 39.280 1.00 77.88 81 ILE A CA 1
ATOM 647 C C . ILE A 1 81 ? -34.105 0.201 38.086 1.00 77.88 81 ILE A C 1
ATOM 649 O O . ILE A 1 81 ? -33.302 -0.245 37.262 1.00 77.88 81 ILE A O 1
ATOM 653 N N . CYS A 1 82 ? -34.533 1.466 38.057 1.00 83.94 82 CYS A N 1
ATOM 654 C CA . CYS A 1 82 ? -34.096 2.450 37.071 1.00 83.94 82 CYS A CA 1
ATOM 655 C C . CYS A 1 82 ? -32.574 2.651 37.085 1.00 83.94 82 CYS A C 1
ATOM 657 O O . CYS A 1 82 ? -31.945 2.593 36.031 1.00 83.94 82 CYS A O 1
ATOM 659 N N . ASN A 1 83 ? -31.950 2.820 38.256 1.00 86.25 83 ASN A N 1
ATOM 660 C CA . ASN A 1 83 ? -30.493 2.967 38.348 1.00 86.25 83 ASN A CA 1
ATOM 661 C C . ASN A 1 83 ? -29.751 1.724 37.843 1.00 86.25 83 ASN A C 1
ATOM 663 O O . ASN A 1 83 ? -28.783 1.849 37.097 1.00 86.25 83 ASN A O 1
ATOM 667 N N . GLN A 1 84 ? -30.225 0.524 38.178 1.00 84.00 84 GLN A N 1
ATOM 668 C CA . GLN A 1 84 ? -29.620 -0.720 37.702 1.00 84.00 84 GLN A CA 1
ATOM 669 C C . GLN A 1 84 ? -29.764 -0.882 36.176 1.00 84.00 84 GLN A C 1
ATOM 671 O O . GLN A 1 84 ? -28.883 -1.437 35.512 1.00 84.00 84 GLN A O 1
ATOM 676 N N . HIS A 1 85 ? -30.874 -0.416 35.598 1.00 86.50 85 HIS A N 1
ATOM 677 C CA . HIS A 1 85 ? -31.053 -0.372 34.149 1.00 86.50 85 HIS A CA 1
ATOM 678 C C . HIS A 1 85 ? -30.069 0.608 33.496 1.00 86.50 85 HIS A C 1
ATOM 680 O O . HIS A 1 85 ? -29.338 0.220 32.583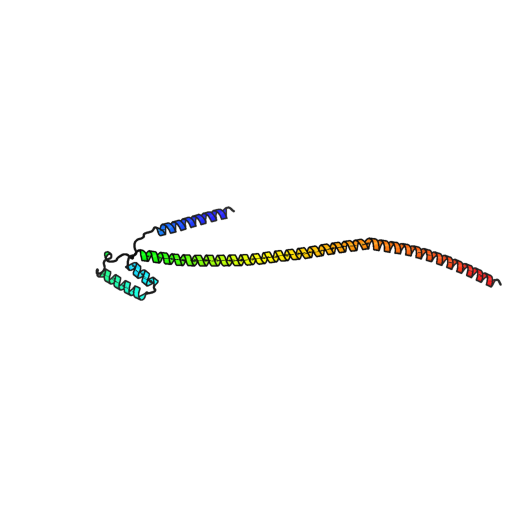 1.00 86.50 85 HIS A O 1
ATOM 686 N N . LEU A 1 86 ? -29.979 1.831 34.026 1.00 91.31 86 LEU A N 1
ATOM 687 C CA . LEU A 1 86 ? -29.053 2.862 33.555 1.00 91.31 86 LEU A CA 1
ATOM 688 C C . LEU A 1 86 ? -27.588 2.422 33.665 1.00 91.31 86 LEU A C 1
ATOM 690 O O . LEU A 1 86 ? -26.800 2.687 32.762 1.00 91.31 86 LEU A O 1
ATOM 694 N N . GLU A 1 87 ? -27.202 1.716 34.729 1.00 91.38 87 GLU A N 1
ATOM 695 C CA . GLU A 1 87 ? -25.852 1.160 34.874 1.00 91.38 87 GLU A CA 1
ATOM 696 C C . GLU A 1 87 ? -25.535 0.137 33.778 1.00 91.38 87 GLU A C 1
ATOM 698 O O . GLU A 1 87 ? -24.468 0.201 33.159 1.00 91.38 87 GLU A O 1
ATOM 703 N N . ARG A 1 88 ? -26.468 -0.783 33.497 1.00 91.19 88 ARG A N 1
ATOM 704 C CA . ARG A 1 88 ? -26.319 -1.771 32.418 1.00 91.19 88 ARG A CA 1
ATOM 705 C C . ARG A 1 88 ? -26.197 -1.095 31.058 1.00 91.19 88 ARG A C 1
ATOM 707 O O . ARG A 1 88 ? -25.309 -1.452 30.282 1.00 91.19 88 ARG A O 1
ATOM 714 N N . GLU A 1 89 ? -27.042 -0.105 30.789 1.00 95.31 89 GLU A N 1
ATOM 715 C CA . GLU A 1 89 ? -26.985 0.683 29.561 1.00 95.31 89 GLU A CA 1
ATOM 716 C C . GLU A 1 89 ? -25.656 1.442 29.450 1.00 95.31 89 GLU A C 1
ATOM 718 O O . GLU A 1 89 ? -25.002 1.400 28.412 1.00 95.31 89 GLU A O 1
ATOM 723 N N . ASN A 1 90 ? -25.180 2.055 30.535 1.00 96.12 90 ASN A N 1
ATOM 724 C CA . ASN A 1 90 ? -23.913 2.780 30.545 1.00 96.12 90 ASN A CA 1
ATOM 725 C C . ASN A 1 90 ? -22.718 1.859 30.252 1.00 96.12 90 ASN A C 1
ATOM 727 O O . ASN A 1 90 ? -21.827 2.228 29.486 1.00 96.12 90 ASN A O 1
ATOM 731 N N . ILE A 1 91 ? -22.703 0.651 30.828 1.00 96.69 91 ILE A N 1
ATOM 732 C CA . ILE A 1 91 ? -21.683 -0.371 30.546 1.00 96.69 91 ILE A CA 1
ATOM 733 C C . ILE A 1 91 ? -21.739 -0.789 29.074 1.00 96.69 91 ILE A C 1
ATOM 735 O O . ILE A 1 91 ? -20.698 -0.859 28.414 1.00 96.69 91 ILE A O 1
ATOM 739 N N . TYR A 1 92 ? -22.940 -1.036 28.549 1.00 96.75 92 TYR A N 1
ATOM 740 C CA . TYR A 1 92 ? -23.139 -1.399 27.150 1.00 96.75 92 TYR A CA 1
ATOM 741 C C . TYR A 1 92 ? -22.654 -0.293 26.200 1.00 96.75 92 TYR A C 1
ATOM 743 O O . TYR A 1 92 ? -21.829 -0.552 25.324 1.00 96.75 92 TYR A O 1
ATOM 751 N N . LEU A 1 93 ? -23.077 0.952 26.425 1.00 97.25 93 LEU A N 1
ATOM 752 C CA . LEU A 1 93 ? -22.689 2.108 25.616 1.00 97.25 93 LEU A CA 1
ATOM 753 C C . LEU A 1 93 ? -21.182 2.371 25.671 1.00 97.25 93 LEU A C 1
ATOM 755 O O . LEU A 1 93 ? -20.573 2.670 24.646 1.00 97.25 93 LEU A O 1
ATOM 759 N N . LYS A 1 94 ? -20.550 2.214 26.840 1.00 98.00 94 LYS A N 1
ATOM 760 C CA . LYS A 1 94 ? -19.087 2.313 26.972 1.00 98.00 94 LYS A CA 1
ATOM 761 C C . LYS A 1 94 ? -18.367 1.258 26.138 1.00 98.00 94 LYS A C 1
ATOM 763 O O . LYS A 1 94 ? -17.370 1.575 25.492 1.00 98.00 94 LYS A O 1
ATOM 768 N N . LYS A 1 95 ? -18.868 0.020 26.136 1.00 98.12 95 LYS A N 1
ATOM 769 C CA . LYS A 1 95 ? -18.304 -1.066 25.327 1.00 98.12 95 LYS A CA 1
ATOM 770 C C . LYS A 1 95 ? -18.448 -0.775 23.835 1.00 98.12 95 LYS A C 1
ATOM 772 O O . LYS A 1 95 ? -17.471 -0.897 23.102 1.00 98.12 95 LYS A O 1
ATOM 777 N N . GLU A 1 96 ? -19.627 -0.339 23.402 1.00 97.62 96 GLU A N 1
ATOM 778 C CA . GLU A 1 96 ? -19.867 0.044 22.010 1.00 97.62 96 GLU A CA 1
ATOM 779 C C . GLU A 1 96 ? -18.985 1.215 21.575 1.00 97.62 96 GLU A C 1
ATOM 781 O O . GLU A 1 96 ? -18.343 1.153 20.529 1.00 97.62 96 GLU A O 1
ATOM 786 N N . MET A 1 97 ? -18.855 2.250 22.405 1.00 97.94 97 MET A N 1
ATOM 787 C CA . MET A 1 97 ? -17.959 3.373 22.133 1.00 97.94 97 MET A CA 1
ATOM 788 C C . MET A 1 97 ? -16.510 2.910 21.918 1.00 97.94 97 MET A C 1
ATOM 790 O O . MET A 1 97 ? -15.854 3.368 20.979 1.00 97.94 97 MET A O 1
ATOM 794 N N . GLU A 1 98 ? -16.004 1.995 22.747 1.00 98.31 98 GLU A N 1
ATOM 795 C CA . GLU A 1 98 ? -14.644 1.475 22.581 1.00 98.31 98 GLU A CA 1
ATOM 796 C C . GLU A 1 98 ? -14.515 0.607 21.316 1.00 98.31 98 GLU A C 1
ATOM 798 O O . GLU A 1 98 ? -13.519 0.720 20.598 1.00 98.31 98 GLU A O 1
ATOM 803 N N . ASN A 1 99 ? -15.548 -0.171 20.966 1.00 98.00 99 ASN A N 1
ATOM 804 C CA . ASN A 1 99 ? -15.605 -0.914 19.703 1.00 98.00 99 ASN A CA 1
ATOM 805 C C . ASN A 1 99 ? -15.527 0.028 18.490 1.00 98.00 99 ASN A C 1
ATOM 807 O O . ASN A 1 99 ? -14.713 -0.189 17.586 1.00 98.00 99 ASN A O 1
ATOM 811 N N . TYR A 1 100 ? -16.323 1.105 18.477 1.00 98.12 100 TYR A N 1
ATOM 812 C CA . TYR A 1 100 ? -16.298 2.101 17.401 1.00 98.12 100 TYR A CA 1
ATOM 813 C C . TYR A 1 100 ? -14.950 2.806 17.312 1.00 98.12 100 TYR A C 1
ATOM 815 O O . TYR A 1 100 ? -14.414 2.986 16.218 1.00 98.12 100 TYR A O 1
ATOM 823 N N . LYS A 1 101 ? -14.361 3.166 18.452 1.00 98.56 101 LYS A N 1
ATOM 824 C CA . LYS A 1 101 ? -13.036 3.786 18.507 1.00 98.56 101 LYS A CA 1
ATOM 825 C C . LYS A 1 101 ? -11.956 2.855 17.957 1.00 98.56 101 LYS A C 1
ATOM 827 O O . LYS A 1 101 ? -11.107 3.297 17.180 1.00 98.56 101 LYS A O 1
ATOM 832 N N . PHE A 1 102 ? -12.001 1.568 18.297 1.00 98.31 102 PHE A N 1
ATOM 833 C CA . PHE A 1 102 ? -11.096 0.564 17.741 1.00 98.31 102 PHE A CA 1
ATOM 834 C C . PHE A 1 102 ? -11.264 0.428 16.222 1.00 98.31 102 PHE A C 1
ATOM 836 O O . PHE A 1 102 ? -10.277 0.487 15.482 1.00 98.31 102 PHE A O 1
ATOM 843 N N . ALA A 1 103 ? -12.504 0.312 15.738 1.00 98.19 103 ALA A N 1
ATOM 844 C CA . ALA A 1 103 ? -12.802 0.224 14.311 1.00 98.19 103 ALA A CA 1
ATOM 845 C C . ALA A 1 103 ? -12.329 1.473 13.545 1.00 98.19 103 ALA A C 1
ATOM 847 O O . ALA A 1 103 ? -11.689 1.350 12.498 1.00 98.19 103 ALA A O 1
ATOM 848 N N . ALA A 1 104 ? -12.568 2.666 14.094 1.00 98.56 104 ALA A N 1
ATOM 849 C CA . ALA A 1 104 ? -12.132 3.933 13.517 1.00 98.56 104 ALA A CA 1
ATOM 850 C C . ALA A 1 104 ? -10.601 4.034 13.439 1.00 98.56 104 ALA A C 1
ATOM 852 O O . ALA A 1 104 ? -10.061 4.407 12.396 1.00 98.56 104 ALA A O 1
ATOM 853 N N . ASN A 1 105 ? -9.889 3.647 14.502 1.00 98.50 105 ASN A N 1
ATOM 854 C CA . ASN A 1 105 ? -8.425 3.626 14.505 1.00 98.50 105 ASN A CA 1
ATOM 855 C C . ASN A 1 105 ? -7.873 2.638 13.469 1.00 98.50 105 ASN A C 1
ATOM 857 O O . ASN A 1 105 ? -6.997 2.993 12.683 1.00 98.50 105 ASN A O 1
ATOM 861 N N . LYS A 1 106 ? -8.448 1.435 13.382 1.00 98.44 106 LYS A N 1
ATOM 862 C CA . LYS A 1 106 ? -8.062 0.438 12.376 1.00 98.44 106 LYS A CA 1
ATOM 863 C C . LYS A 1 106 ? -8.286 0.946 10.947 1.00 98.44 106 LYS A C 1
ATOM 865 O O . LYS A 1 106 ? -7.425 0.764 10.086 1.00 98.44 106 LYS A O 1
ATOM 870 N N . ALA A 1 107 ? -9.419 1.602 10.690 1.00 98.44 107 ALA A N 1
ATOM 871 C CA . ALA A 1 107 ? -9.720 2.203 9.392 1.00 98.44 107 ALA A CA 1
ATOM 872 C C . ALA A 1 107 ? -8.746 3.343 9.051 1.00 98.44 107 ALA A C 1
ATOM 874 O O . ALA A 1 107 ? -8.248 3.416 7.925 1.00 98.44 107 ALA A O 1
ATOM 875 N N . LYS A 1 108 ? -8.414 4.192 10.031 1.00 98.50 108 LYS A N 1
ATOM 876 C CA . LYS A 1 108 ? -7.415 5.258 9.891 1.00 98.50 108 LYS A CA 1
ATOM 877 C C . LYS A 1 108 ? -6.041 4.698 9.519 1.00 98.50 108 LYS A C 1
ATOM 879 O O . LYS A 1 108 ? -5.422 5.193 8.578 1.00 98.50 108 LYS A O 1
ATOM 884 N N . ASP A 1 109 ? -5.580 3.653 10.199 1.00 98.44 109 ASP A N 1
ATOM 885 C CA . ASP A 1 109 ? -4.277 3.039 9.923 1.00 98.44 109 ASP A CA 1
ATOM 886 C C . ASP A 1 109 ? -4.224 2.393 8.533 1.00 98.44 109 ASP A C 1
ATOM 888 O O . ASP A 1 109 ? -3.238 2.553 7.801 1.00 98.44 109 ASP A O 1
ATOM 892 N N . ALA A 1 110 ? -5.305 1.717 8.129 1.00 98.44 110 ALA A N 1
ATOM 893 C CA . ALA A 1 110 ? -5.442 1.160 6.786 1.00 98.44 110 ALA A CA 1
ATOM 894 C C . ALA A 1 110 ? -5.396 2.258 5.712 1.00 98.44 110 ALA A C 1
ATOM 896 O O . ALA A 1 110 ? -4.654 2.137 4.734 1.00 98.44 110 ALA A O 1
ATOM 897 N N . LEU A 1 111 ? -6.114 3.364 5.926 1.00 98.50 111 LEU A N 1
ATOM 898 C CA . LEU A 1 111 ? -6.117 4.514 5.025 1.00 98.50 111 LEU A CA 1
ATOM 899 C C . LEU A 1 111 ? -4.719 5.126 4.891 1.00 98.50 111 LEU A C 1
ATOM 901 O O . LEU A 1 111 ? -4.263 5.367 3.773 1.00 98.50 111 LEU A O 1
ATOM 905 N N . LEU A 1 112 ? -3.999 5.316 6.000 1.00 98.56 112 LEU A N 1
ATOM 906 C CA . LEU A 1 112 ? -2.625 5.825 5.973 1.00 98.56 112 LEU A CA 1
ATOM 907 C C . LEU A 1 112 ? -1.682 4.886 5.207 1.00 98.56 112 LEU A C 1
ATOM 909 O O . LEU A 1 112 ? -0.817 5.351 4.462 1.00 98.56 112 LEU A O 1
ATOM 913 N N . LYS A 1 113 ? -1.847 3.565 5.349 1.00 98.56 113 LYS A N 1
ATOM 914 C CA . LYS A 1 113 ? -1.074 2.580 4.578 1.00 98.56 113 LYS A CA 1
ATOM 915 C C . LYS A 1 113 ? -1.352 2.700 3.077 1.00 98.56 113 LYS A C 1
ATOM 917 O O . LYS A 1 113 ? -0.404 2.763 2.298 1.00 98.56 113 LYS A O 1
ATOM 922 N N . MET A 1 114 ? -2.621 2.793 2.678 1.00 98.06 114 MET A N 1
ATOM 923 C CA . MET A 1 114 ? -3.001 2.949 1.268 1.00 98.06 114 MET A CA 1
ATOM 924 C C . MET A 1 114 ? -2.510 4.274 0.676 1.00 98.06 114 MET A C 1
ATOM 926 O O . MET A 1 114 ? -2.060 4.305 -0.468 1.00 98.06 114 MET A O 1
ATOM 930 N N . GLN A 1 115 ? -2.545 5.365 1.445 1.00 98.62 115 GLN A N 1
ATOM 931 C CA . GLN A 1 115 ? -2.007 6.656 1.011 1.00 98.62 115 GLN A CA 1
ATOM 932 C C . GLN A 1 115 ? -0.501 6.588 0.746 1.00 98.62 115 GLN A C 1
ATOM 934 O O . GLN A 1 115 ? -0.056 7.055 -0.302 1.00 98.62 115 GLN A O 1
ATOM 939 N N . ARG A 1 116 ? 0.271 5.957 1.642 1.00 98.62 116 ARG A N 1
ATOM 940 C CA . ARG A 1 116 ? 1.714 5.758 1.439 1.00 98.62 116 ARG A CA 1
ATOM 941 C C . ARG A 1 116 ? 2.010 4.947 0.178 1.00 98.62 116 ARG A C 1
ATOM 943 O O . ARG A 1 116 ? 2.869 5.355 -0.598 1.00 98.62 116 ARG A O 1
ATOM 950 N N . GLU A 1 117 ? 1.281 3.857 -0.054 1.00 98.38 117 GLU A N 1
ATOM 951 C CA . GLU A 1 117 ? 1.455 3.023 -1.253 1.00 98.38 117 GLU A CA 1
ATOM 952 C C . GLU A 1 117 ? 1.123 3.798 -2.536 1.00 98.38 117 GLU A C 1
ATOM 954 O O . GLU A 1 117 ? 1.900 3.831 -3.491 1.00 98.38 117 GLU A O 1
ATOM 959 N N . ARG A 1 118 ? -0.005 4.519 -2.539 1.00 98.38 118 ARG A N 1
ATOM 960 C CA . ARG A 1 118 ? -0.393 5.397 -3.649 1.00 98.38 118 ARG A CA 1
ATOM 961 C C . ARG A 1 118 ? 0.693 6.431 -3.944 1.00 98.38 118 ARG A C 1
ATOM 963 O O . ARG A 1 118 ? 1.020 6.666 -5.109 1.00 98.38 118 ARG A O 1
ATOM 970 N N . ASP A 1 119 ? 1.236 7.070 -2.912 1.00 98.50 119 ASP A N 1
ATOM 971 C CA . ASP A 1 119 ? 2.249 8.112 -3.066 1.00 98.50 119 ASP A CA 1
ATOM 972 C C . ASP A 1 119 ? 3.584 7.535 -3.550 1.00 98.50 119 ASP A C 1
ATOM 974 O O . ASP A 1 119 ? 4.226 8.137 -4.418 1.00 98.50 119 ASP A O 1
ATOM 978 N N . PHE A 1 120 ? 3.951 6.337 -3.085 1.00 98.62 120 PHE A N 1
ATOM 979 C CA . PHE A 1 120 ? 5.083 5.572 -3.602 1.00 98.62 120 PHE A CA 1
ATOM 980 C C . PHE A 1 120 ? 4.921 5.280 -5.099 1.00 98.62 120 PHE A C 1
ATOM 982 O O . PHE A 1 120 ? 5.788 5.657 -5.892 1.00 98.62 120 PHE A O 1
ATOM 989 N N . HIS A 1 121 ? 3.786 4.714 -5.521 1.00 98.69 121 HIS A N 1
ATOM 990 C CA . HIS A 1 121 ? 3.511 4.451 -6.936 1.00 98.69 121 HIS A CA 1
ATOM 991 C C . HIS A 1 121 ? 3.507 5.728 -7.777 1.00 98.69 121 HIS A C 1
ATOM 993 O O . HIS A 1 121 ? 4.085 5.760 -8.865 1.00 98.69 121 HIS A O 1
ATOM 999 N N . ARG A 1 122 ? 2.904 6.811 -7.276 1.00 98.62 122 ARG A N 1
ATOM 1000 C CA . ARG A 1 122 ? 2.863 8.099 -7.976 1.00 98.62 122 ARG A CA 1
ATOM 1001 C C . ARG A 1 122 ? 4.263 8.684 -8.156 1.00 98.62 122 ARG A C 1
ATOM 1003 O O . ARG A 1 122 ? 4.575 9.200 -9.230 1.00 98.62 122 ARG A O 1
ATOM 1010 N N . MET A 1 123 ? 5.104 8.620 -7.125 1.00 98.50 123 MET A N 1
ATOM 1011 C CA . MET A 1 123 ? 6.494 9.072 -7.196 1.00 98.50 123 MET A CA 1
ATOM 1012 C C . MET A 1 123 ? 7.311 8.199 -8.155 1.00 98.50 123 MET A C 1
ATOM 1014 O O . MET A 1 123 ? 8.036 8.730 -8.998 1.00 98.50 123 MET A O 1
ATOM 1018 N N . HIS A 1 124 ? 7.162 6.877 -8.065 1.00 98.69 124 HIS A N 1
ATOM 1019 C CA . HIS A 1 124 ? 7.858 5.927 -8.924 1.00 98.69 124 HIS A CA 1
ATOM 1020 C C . HIS A 1 124 ? 7.480 6.118 -10.396 1.00 98.69 124 HIS A C 1
ATOM 1022 O O . HIS A 1 124 ? 8.359 6.270 -11.241 1.00 98.69 124 HIS A O 1
ATOM 1028 N N . HIS A 1 125 ? 6.187 6.238 -10.702 1.00 98.69 125 HIS A N 1
ATOM 1029 C CA . HIS A 1 125 ? 5.714 6.519 -12.055 1.00 98.69 125 HIS A CA 1
ATOM 1030 C C . HIS A 1 125 ? 6.315 7.816 -12.613 1.00 98.69 125 HIS A C 1
ATOM 1032 O O . HIS A 1 125 ? 6.821 7.829 -13.735 1.00 98.69 125 HIS A O 1
ATOM 1038 N N . LYS A 1 126 ? 6.340 8.900 -11.821 1.00 98.62 126 LYS A N 1
ATOM 1039 C CA . LYS A 1 126 ? 6.984 10.161 -12.230 1.00 98.62 126 LYS A CA 1
ATOM 1040 C C . LYS A 1 126 ? 8.466 9.972 -12.564 1.00 98.62 126 LYS A C 1
ATOM 1042 O O . LYS A 1 126 ? 8.913 10.497 -13.581 1.00 98.62 126 LYS A O 1
ATOM 1047 N N . ARG A 1 127 ? 9.212 9.219 -11.746 1.00 98.62 127 ARG A N 1
ATOM 1048 C CA . ARG A 1 127 ? 10.627 8.900 -12.005 1.00 98.62 127 ARG A CA 1
ATOM 1049 C C . ARG A 1 127 ? 10.788 8.137 -13.322 1.00 98.62 127 ARG A C 1
ATOM 1051 O O . ARG A 1 127 ? 11.556 8.566 -14.177 1.00 98.62 127 ARG A O 1
ATOM 1058 N N . VAL A 1 128 ? 10.020 7.066 -13.514 1.00 98.69 128 VAL A N 1
ATOM 1059 C CA . VAL A 1 128 ? 10.075 6.234 -14.728 1.00 98.69 128 VAL A CA 1
ATOM 1060 C C . VAL A 1 128 ? 9.754 7.055 -15.977 1.00 98.69 128 VAL A C 1
ATOM 1062 O O . VAL A 1 128 ? 10.425 6.923 -16.997 1.00 98.69 128 VAL A O 1
ATOM 1065 N N . VAL A 1 129 ? 8.774 7.961 -15.914 1.00 98.75 129 VAL A N 1
ATOM 1066 C CA . VAL A 1 129 ? 8.460 8.863 -17.034 1.00 98.75 129 VAL A CA 1
ATOM 1067 C C . VAL A 1 129 ? 9.635 9.793 -17.355 1.00 98.75 129 VAL A C 1
ATOM 1069 O O . VAL A 1 129 ? 9.937 10.004 -18.531 1.00 98.75 129 VAL A O 1
ATOM 1072 N N . GLN A 1 130 ? 10.322 10.329 -16.342 1.00 98.62 130 GLN A N 1
ATOM 1073 C CA . GLN A 1 130 ? 11.516 11.154 -16.553 1.00 98.62 130 GLN A CA 1
ATOM 1074 C C . GLN A 1 130 ? 12.646 10.355 -17.213 1.00 98.62 130 GLN A C 1
ATOM 1076 O O . GLN A 1 130 ? 13.232 10.829 -18.185 1.00 98.62 130 GLN A O 1
ATOM 1081 N N . GLU A 1 131 ? 12.924 9.142 -16.735 1.00 98.44 131 GLU A N 1
ATOM 1082 C CA . GLU A 1 131 ? 13.931 8.246 -17.319 1.00 98.44 131 GLU A CA 1
ATOM 1083 C C . GLU A 1 131 ? 13.579 7.867 -18.761 1.00 98.44 131 GLU A C 1
ATOM 1085 O O . GLU A 1 131 ? 14.412 8.018 -19.657 1.00 98.44 131 GLU A O 1
ATOM 1090 N N . LYS A 1 132 ? 12.318 7.497 -19.022 1.00 98.62 132 LYS A N 1
ATOM 1091 C CA . LYS A 1 132 ? 11.813 7.224 -20.374 1.00 98.62 132 LYS A CA 1
ATOM 1092 C C . LYS A 1 132 ? 12.070 8.404 -21.309 1.00 98.62 132 LYS A C 1
ATOM 1094 O O . LYS A 1 132 ? 12.551 8.219 -22.423 1.00 98.62 132 LYS A O 1
ATOM 1099 N N . ASN A 1 133 ? 11.760 9.621 -20.867 1.00 98.69 133 ASN A N 1
ATOM 1100 C CA . ASN A 1 133 ? 11.939 10.819 -21.685 1.00 98.69 133 ASN A CA 1
ATOM 1101 C C . ASN A 1 133 ? 13.420 11.125 -21.956 1.00 98.69 133 ASN A C 1
ATOM 1103 O O . ASN A 1 133 ? 13.747 11.564 -23.059 1.00 98.69 133 ASN A O 1
ATOM 1107 N N . ARG A 1 134 ? 14.320 10.857 -20.998 1.00 98.62 134 ARG A N 1
ATOM 1108 C CA . ARG A 1 134 ? 15.774 10.953 -21.218 1.00 98.62 134 ARG A CA 1
ATOM 1109 C C . ARG A 1 134 ? 16.230 9.970 -22.297 1.00 98.62 134 ARG A C 1
ATOM 1111 O O . ARG A 1 134 ? 16.802 10.404 -23.290 1.00 98.62 134 ARG A O 1
ATOM 1118 N N . LEU A 1 135 ? 15.856 8.696 -22.173 1.00 98.62 135 LEU A N 1
ATOM 1119 C CA . LEU A 1 135 ? 16.200 7.663 -23.157 1.00 98.62 135 LEU A CA 1
ATOM 1120 C C . LEU A 1 135 ? 15.652 7.976 -24.554 1.00 98.62 135 LEU A C 1
ATOM 1122 O O . LEU A 1 135 ? 16.351 7.805 -25.548 1.00 98.62 135 LEU A O 1
ATOM 1126 N N . ILE A 1 136 ? 14.421 8.488 -24.650 1.00 98.62 136 ILE A N 1
ATOM 1127 C CA . ILE A 1 136 ? 13.846 8.931 -25.929 1.00 98.62 136 ILE A CA 1
ATOM 1128 C C . ILE A 1 136 ? 14.715 10.020 -26.568 1.00 98.62 136 ILE A C 1
ATOM 1130 O O . ILE A 1 136 ? 14.947 9.988 -27.779 1.00 98.62 136 ILE A O 1
ATOM 1134 N N . ASN A 1 137 ? 15.190 10.987 -25.782 1.00 98.62 137 ASN A N 1
ATOM 1135 C CA . ASN A 1 137 ? 16.043 12.057 -26.292 1.00 98.62 137 ASN A CA 1
ATOM 1136 C C . ASN A 1 137 ? 17.412 11.534 -26.737 1.00 98.62 137 ASN A C 1
ATOM 1138 O O . ASN A 1 137 ? 17.893 11.940 -27.795 1.00 98.62 137 ASN A O 1
ATOM 1142 N N . ASP A 1 138 ? 18.000 10.603 -25.992 1.00 98.38 138 ASP A N 1
ATOM 1143 C CA . ASP A 1 138 ? 19.274 9.983 -26.358 1.00 98.38 138 ASP A CA 1
ATOM 1144 C C . ASP A 1 138 ? 19.148 9.167 -27.649 1.00 98.38 138 ASP A C 1
ATOM 1146 O O . ASP A 1 138 ? 19.958 9.328 -28.560 1.00 98.38 138 ASP A O 1
ATOM 1150 N N . ILE A 1 139 ? 18.068 8.392 -27.805 1.00 98.31 139 ILE A N 1
ATOM 1151 C CA . ILE A 1 139 ? 17.767 7.670 -29.051 1.00 98.31 139 ILE A CA 1
ATOM 1152 C C . ILE A 1 139 ? 17.618 8.643 -30.225 1.00 98.31 139 ILE A C 1
ATOM 1154 O O . ILE A 1 139 ? 18.130 8.372 -31.311 1.00 98.31 139 ILE A O 1
ATOM 1158 N N . LYS A 1 140 ? 16.933 9.779 -30.038 1.00 98.12 140 LYS A N 1
ATOM 1159 C CA . LYS A 1 140 ? 16.800 10.800 -31.091 1.00 98.12 140 LYS A CA 1
ATOM 1160 C C . LYS A 1 140 ? 18.162 11.358 -31.500 1.00 98.12 140 LYS A C 1
ATOM 1162 O O . LYS A 1 140 ? 18.456 11.396 -32.690 1.00 98.12 140 LYS A O 1
ATOM 1167 N N . ARG A 1 141 ? 19.001 11.739 -30.531 1.00 97.56 141 ARG A N 1
ATOM 1168 C CA . ARG A 1 141 ? 20.366 12.234 -30.786 1.00 97.56 141 ARG A CA 1
ATOM 1169 C C . ARG A 1 141 ? 21.204 11.200 -31.527 1.00 97.56 141 ARG A C 1
ATOM 1171 O O . ARG A 1 141 ? 21.863 11.537 -32.507 1.00 97.56 141 ARG A O 1
ATOM 1178 N N . LEU A 1 142 ? 21.124 9.944 -31.097 1.00 97.06 142 LEU A N 1
ATOM 1179 C CA . LEU A 1 142 ? 21.854 8.840 -31.702 1.00 97.06 142 LEU A CA 1
ATOM 1180 C C . LEU A 1 142 ? 21.419 8.612 -33.153 1.00 97.06 142 LEU A C 1
ATOM 1182 O O . LEU A 1 142 ? 22.266 8.525 -34.036 1.00 97.06 142 LEU A O 1
ATOM 1186 N N . LYS A 1 143 ? 20.108 8.593 -33.423 1.00 97.00 143 LYS A N 1
ATOM 1187 C CA . LYS A 1 143 ? 19.573 8.488 -34.789 1.00 97.00 143 LYS A CA 1
ATOM 1188 C C . LYS A 1 143 ? 20.075 9.614 -35.688 1.00 97.00 143 LYS A C 1
ATOM 1190 O O . LYS A 1 143 ? 20.511 9.336 -36.800 1.00 97.00 143 LYS A O 1
ATOM 1195 N N . THR A 1 144 ? 20.052 10.858 -35.206 1.00 96.06 144 THR A N 1
ATOM 1196 C CA . THR A 1 144 ? 20.584 11.999 -35.962 1.00 96.06 144 THR A CA 1
ATOM 1197 C C . THR A 1 144 ? 22.066 11.814 -36.270 1.00 96.06 144 THR A C 1
ATOM 1199 O O . THR A 1 144 ? 22.475 12.008 -37.407 1.00 96.06 144 THR A O 1
ATOM 1202 N N . HIS A 1 145 ? 22.866 11.386 -35.293 1.00 94.69 145 HIS A N 1
ATOM 1203 C CA . HIS A 1 145 ? 24.295 11.152 -35.486 1.00 94.69 145 HIS A CA 1
ATOM 1204 C C . HIS A 1 145 ? 24.579 10.035 -36.506 1.00 94.69 145 HIS A C 1
ATOM 1206 O O . HIS A 1 145 ? 25.402 10.214 -37.397 1.00 94.69 145 HIS A O 1
ATOM 1212 N N . TYR A 1 146 ? 23.850 8.915 -36.452 1.00 94.69 146 TYR A N 1
ATOM 1213 C CA . TYR A 1 146 ? 23.994 7.841 -37.443 1.00 94.69 146 TYR A CA 1
ATOM 1214 C C . TYR A 1 146 ? 23.561 8.253 -38.849 1.00 94.69 146 TYR A C 1
ATOM 1216 O O . TYR A 1 146 ? 24.201 7.856 -39.821 1.00 94.69 146 TYR A O 1
ATOM 1224 N N . ALA A 1 147 ? 22.532 9.093 -38.972 1.00 94.94 147 ALA A N 1
ATOM 1225 C CA . ALA A 1 147 ? 22.131 9.636 -40.265 1.00 94.94 147 ALA A CA 1
ATOM 1226 C C . ALA A 1 147 ? 23.242 10.478 -40.925 1.00 94.94 147 ALA A C 1
ATOM 1228 O O . ALA A 1 147 ? 23.280 10.566 -42.150 1.00 94.94 147 ALA A O 1
ATOM 1229 N N . LEU A 1 148 ? 24.165 11.055 -40.142 1.00 93.88 148 LEU A N 1
ATOM 1230 C CA . LEU A 1 148 ? 25.328 11.789 -40.659 1.00 93.88 148 LEU A CA 1
ATOM 1231 C C . LEU A 1 148 ? 26.458 10.873 -41.152 1.00 93.88 148 LEU A C 1
ATOM 1233 O O . LEU A 1 148 ? 27.230 11.283 -42.017 1.00 93.88 148 LEU A O 1
ATOM 1237 N N . TYR A 1 149 ? 26.569 9.641 -40.649 1.00 94.00 149 TYR A N 1
ATOM 1238 C CA . TYR A 1 149 ? 27.611 8.715 -41.105 1.00 94.00 149 TYR A CA 1
ATOM 1239 C C . TYR A 1 149 ? 27.359 8.184 -42.511 1.00 94.00 149 TYR A C 1
ATOM 1241 O O . TYR A 1 149 ? 28.304 8.032 -43.278 1.00 94.00 149 TYR A O 1
ATOM 1249 N N . GLU A 1 150 ? 26.101 7.953 -42.875 1.00 91.88 150 GLU A N 1
ATOM 1250 C CA . GLU A 1 150 ? 25.728 7.446 -44.196 1.00 91.88 150 GLU A CA 1
ATOM 1251 C C . GLU A 1 150 ? 26.298 8.290 -45.365 1.00 91.88 150 GLU A C 1
ATOM 1253 O O . GLU A 1 150 ? 26.940 7.727 -46.256 1.00 91.88 150 GLU A O 1
ATOM 1258 N N . PRO A 1 151 ? 26.135 9.630 -45.409 1.00 95.56 151 PRO A N 1
ATOM 1259 C CA . PRO A 1 151 ? 26.760 10.444 -46.451 1.00 95.56 151 PRO A CA 1
ATOM 1260 C C . PRO A 1 151 ? 28.289 10.495 -46.332 1.00 95.56 151 PRO A C 1
ATOM 1262 O O . PRO A 1 151 ? 28.966 10.522 -47.356 1.00 95.56 151 PRO A O 1
ATOM 1265 N N . MET A 1 152 ? 28.853 10.474 -45.118 1.00 95.69 152 MET A N 1
ATOM 1266 C CA . MET A 1 152 ? 30.309 10.465 -44.923 1.00 95.69 152 MET A CA 1
ATOM 1267 C C . MET A 1 152 ? 30.947 9.187 -45.490 1.00 95.69 152 MET A C 1
ATOM 1269 O O . MET A 1 152 ? 31.963 9.262 -46.179 1.00 95.69 152 MET A O 1
ATOM 1273 N N . LEU A 1 153 ? 30.341 8.023 -45.241 1.00 95.44 153 LEU A N 1
ATOM 1274 C CA . LEU A 1 153 ? 30.792 6.739 -45.778 1.00 95.44 153 LEU A CA 1
ATOM 1275 C C . LEU A 1 153 ? 30.675 6.700 -47.300 1.00 95.44 153 LEU A C 1
ATOM 1277 O O . LEU A 1 153 ? 31.614 6.266 -47.965 1.00 95.44 153 LEU A O 1
ATOM 1281 N N . ARG A 1 154 ? 29.573 7.218 -47.860 1.00 96.31 154 ARG A N 1
ATOM 1282 C CA . ARG A 1 154 ? 29.416 7.355 -49.316 1.00 96.31 154 ARG A CA 1
ATOM 1283 C C . ARG A 1 154 ? 30.526 8.205 -49.931 1.00 96.31 154 ARG A C 1
ATOM 1285 O O . ARG A 1 154 ? 31.190 7.742 -50.854 1.00 96.31 154 ARG A O 1
ATOM 1292 N N . GLN A 1 155 ? 30.801 9.381 -49.367 1.00 96.81 155 GLN A N 1
ATOM 1293 C CA . GLN A 1 155 ? 31.888 10.249 -49.836 1.00 96.81 155 GLN A CA 1
ATOM 1294 C C . GLN A 1 155 ? 33.265 9.583 -49.725 1.00 96.81 155 GLN A C 1
ATOM 1296 O O . GLN A 1 155 ? 34.113 9.758 -50.599 1.00 96.81 155 GLN A O 1
ATOM 1301 N N . LEU A 1 156 ? 33.517 8.835 -48.649 1.00 97.06 156 LEU A N 1
ATOM 1302 C CA . LEU A 1 156 ? 34.781 8.125 -48.473 1.00 97.06 156 LEU A CA 1
ATOM 1303 C C . LEU A 1 156 ? 34.947 7.011 -49.514 1.00 97.06 156 LEU A C 1
ATOM 1305 O O . LEU A 1 156 ? 36.028 6.872 -50.085 1.00 97.06 156 LEU A O 1
ATOM 1309 N N . ASN A 1 157 ? 33.879 6.263 -49.795 1.00 97.25 157 ASN A N 1
ATOM 1310 C CA . ASN A 1 157 ? 33.877 5.212 -50.807 1.00 97.25 157 ASN A CA 1
ATOM 1311 C C . ASN A 1 157 ? 34.089 5.783 -52.217 1.00 97.25 157 ASN A C 1
ATOM 1313 O O . ASN A 1 157 ? 34.912 5.276 -52.972 1.00 97.25 157 ASN A O 1
ATOM 1317 N N . GLU A 1 158 ? 33.419 6.888 -52.553 1.00 97.81 158 GLU A N 1
ATOM 1318 C CA . GLU A 1 158 ? 33.632 7.599 -53.820 1.00 97.81 158 GLU A CA 1
ATOM 1319 C C . GLU A 1 158 ? 35.090 8.048 -53.986 1.00 97.81 158 GLU A C 1
ATOM 1321 O O . GLU A 1 158 ? 35.693 7.820 -55.035 1.00 97.81 158 GLU A O 1
ATOM 132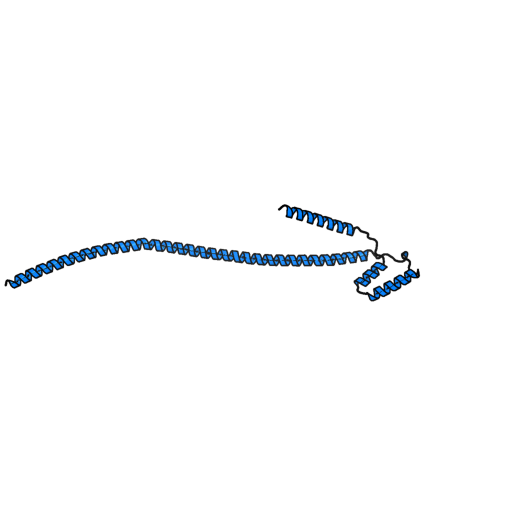6 N N . LYS A 1 159 ? 35.691 8.629 -52.939 1.00 97.88 159 LYS A N 1
ATOM 1327 C CA . LYS A 1 159 ? 37.110 9.021 -52.954 1.00 97.88 159 LYS A CA 1
ATOM 1328 C C . LYS A 1 159 ? 38.038 7.825 -53.136 1.00 97.88 159 LYS A C 1
ATOM 1330 O O . LYS A 1 159 ? 39.007 7.921 -53.884 1.00 97.88 159 LYS A O 1
ATOM 1335 N N . TYR A 1 160 ? 37.751 6.712 -52.465 1.00 98.06 160 TYR A N 1
ATOM 1336 C CA . TYR A 1 160 ? 38.526 5.484 -52.604 1.00 98.06 160 TYR A CA 1
ATOM 1337 C C . TYR A 1 160 ? 38.486 4.948 -54.042 1.00 98.06 160 TYR A C 1
ATOM 1339 O O . TYR A 1 160 ? 39.534 4.662 -54.618 1.00 98.06 160 TYR A O 1
ATOM 1347 N N . GLU A 1 161 ? 37.299 4.891 -54.648 1.00 97.69 161 GLU A N 1
ATOM 1348 C CA . GLU A 1 161 ? 37.108 4.456 -56.036 1.00 97.69 161 GLU A CA 1
ATOM 1349 C C . GLU A 1 161 ? 37.851 5.348 -57.041 1.00 97.69 161 GLU A C 1
ATOM 1351 O O . GLU A 1 161 ? 38.470 4.848 -57.983 1.00 97.69 161 GLU A O 1
ATOM 1356 N N . ILE A 1 162 ? 37.834 6.670 -56.837 1.00 97.94 162 ILE A N 1
ATOM 1357 C CA . ILE A 1 162 ? 38.587 7.620 -57.672 1.00 97.94 162 ILE A CA 1
ATOM 1358 C C . ILE A 1 162 ? 40.091 7.358 -57.555 1.00 97.94 162 ILE A C 1
ATOM 1360 O O . ILE A 1 162 ? 40.753 7.139 -58.570 1.00 97.94 162 ILE A O 1
ATOM 1364 N N . LEU A 1 163 ? 40.618 7.297 -56.329 1.00 98.06 163 LEU A N 1
ATOM 1365 C CA . LEU A 1 163 ? 42.039 7.037 -56.080 1.00 98.06 163 LEU A CA 1
ATOM 1366 C C . LEU A 1 163 ? 42.490 5.689 -56.652 1.00 98.06 163 LEU A C 1
ATOM 1368 O O . LEU A 1 163 ? 43.612 5.564 -57.145 1.00 98.06 163 LEU A O 1
ATOM 1372 N N . LEU A 1 164 ? 41.629 4.669 -56.606 1.00 97.69 164 LEU A N 1
ATOM 1373 C CA . LEU A 1 164 ? 41.926 3.358 -57.174 1.00 97.69 164 LEU A CA 1
ATOM 1374 C C . LEU A 1 164 ? 42.068 3.425 -58.702 1.00 97.69 164 LEU A C 1
ATOM 1376 O O . LEU A 1 164 ? 43.020 2.859 -59.250 1.00 97.69 164 LEU A O 1
ATOM 1380 N N . ARG A 1 165 ? 41.171 4.150 -59.384 1.00 97.50 165 ARG A N 1
ATOM 1381 C CA . ARG A 1 165 ? 41.252 4.377 -60.839 1.00 97.50 165 ARG A CA 1
ATOM 1382 C C . ARG A 1 165 ? 42.495 5.175 -61.215 1.00 97.50 165 ARG A C 1
ATOM 1384 O O . ARG A 1 165 ? 43.216 4.769 -62.122 1.00 97.50 165 ARG A O 1
ATOM 1391 N N . GLU A 1 166 ? 42.781 6.259 -60.498 1.00 97.00 166 GLU A N 1
ATOM 1392 C CA . GLU A 1 166 ? 43.984 7.072 -60.711 1.00 97.00 166 GLU A CA 1
ATOM 1393 C C . GLU A 1 166 ? 45.258 6.240 -60.530 1.00 97.00 166 GLU A C 1
ATOM 1395 O O . GLU A 1 166 ? 46.118 6.226 -61.408 1.00 97.00 166 GLU A O 1
ATOM 1400 N N . LYS A 1 167 ? 45.344 5.447 -59.453 1.00 97.62 167 LYS A N 1
ATOM 1401 C CA . LYS A 1 167 ? 46.467 4.527 -59.216 1.00 97.62 167 LYS A CA 1
ATOM 1402 C C . LYS A 1 167 ? 46.662 3.554 -60.381 1.00 97.62 167 LYS A C 1
ATOM 1404 O O . LYS A 1 167 ? 47.806 3.300 -60.770 1.00 97.62 167 LYS A O 1
ATOM 1409 N N . MET A 1 168 ? 45.581 2.982 -60.918 1.00 97.06 168 MET A N 1
ATOM 1410 C CA . MET A 1 168 ? 45.660 2.092 -62.080 1.00 97.06 168 MET A CA 1
ATOM 1411 C C . MET A 1 168 ? 46.206 2.819 -63.312 1.00 97.06 168 MET A C 1
ATOM 1413 O O . MET A 1 168 ? 47.127 2.303 -63.945 1.00 97.06 168 MET A O 1
ATOM 1417 N N . LEU A 1 169 ? 45.700 4.018 -63.618 1.00 96.94 169 LEU A N 1
ATOM 1418 C CA . LEU A 1 169 ? 46.176 4.832 -64.742 1.00 96.94 169 LEU A CA 1
ATOM 1419 C C . LEU A 1 169 ? 47.663 5.172 -64.602 1.00 96.94 169 LEU A C 1
ATOM 1421 O O . LEU A 1 169 ? 48.441 4.897 -65.514 1.00 96.94 169 LEU A O 1
ATOM 1425 N N . THR A 1 170 ? 48.089 5.654 -63.433 1.00 96.31 170 THR A N 1
ATOM 1426 C CA . THR A 1 170 ? 49.504 5.946 -63.161 1.00 96.31 170 THR A CA 1
ATOM 1427 C C . THR A 1 170 ? 50.377 4.694 -63.266 1.00 96.31 170 THR A C 1
ATOM 1429 O O . THR A 1 170 ? 51.519 4.772 -63.720 1.00 96.31 170 THR A O 1
ATOM 1432 N N . SER A 1 171 ? 49.878 3.518 -62.864 1.00 96.88 171 SER A N 1
ATOM 1433 C CA . SER A 1 171 ? 50.624 2.265 -63.036 1.00 96.88 171 SER A CA 1
ATOM 1434 C C . SER A 1 171 ? 50.804 1.906 -64.511 1.00 96.88 171 SER A C 1
ATOM 1436 O O . SER A 1 171 ? 51.912 1.554 -64.904 1.00 96.88 171 SER A O 1
ATOM 1438 N N . LEU A 1 172 ? 49.759 2.051 -65.333 1.00 96.62 172 LEU A N 1
ATOM 1439 C CA . LEU A 1 172 ? 49.832 1.809 -66.778 1.00 96.62 172 LEU A CA 1
ATOM 1440 C C . LEU A 1 172 ? 50.780 2.792 -67.479 1.00 96.62 172 LEU A C 1
ATOM 1442 O O . LEU A 1 172 ? 51.573 2.389 -68.331 1.00 96.62 172 LEU A O 1
ATOM 1446 N N . GLU A 1 173 ? 50.739 4.072 -67.109 1.00 95.31 173 GLU A N 1
ATOM 1447 C CA . GLU A 1 173 ? 51.670 5.085 -67.616 1.00 95.31 173 GLU A CA 1
ATOM 1448 C C . GLU A 1 173 ? 53.116 4.755 -67.237 1.00 95.31 173 GLU A C 1
ATOM 1450 O O . GLU A 1 173 ? 54.004 4.795 -68.094 1.00 95.31 173 GLU A O 1
ATOM 1455 N N . ARG A 1 174 ? 53.351 4.348 -65.982 1.00 96.19 174 ARG A N 1
ATOM 1456 C CA . ARG A 1 174 ? 54.667 3.893 -65.518 1.00 96.19 174 ARG A CA 1
ATOM 1457 C C . ARG A 1 174 ? 55.158 2.703 -66.342 1.00 96.19 174 ARG A C 1
ATOM 1459 O O . ARG A 1 174 ? 56.293 2.729 -66.814 1.00 96.19 174 ARG A O 1
ATOM 1466 N N . ASP A 1 175 ? 54.318 1.693 -66.553 1.00 95.94 175 ASP A N 1
ATOM 1467 C CA . ASP A 1 175 ? 54.674 0.492 -67.317 1.00 95.94 175 ASP A CA 1
ATOM 1468 C C . ASP A 1 175 ? 54.982 0.824 -68.784 1.00 95.94 175 ASP A C 1
ATOM 1470 O O . ASP A 1 175 ? 55.955 0.311 -69.347 1.00 95.94 175 ASP A O 1
ATOM 1474 N N . LYS A 1 176 ? 54.228 1.753 -69.387 1.00 95.50 176 LYS A N 1
ATOM 1475 C CA . LYS A 1 176 ? 54.486 2.273 -70.738 1.00 95.50 176 LYS A CA 1
ATOM 1476 C C . LYS A 1 176 ? 55.847 2.972 -70.829 1.00 95.50 176 LYS A C 1
ATOM 1478 O O . LYS A 1 176 ? 56.599 2.705 -71.768 1.00 95.50 176 LYS A O 1
ATOM 1483 N N . VAL A 1 177 ? 56.186 3.835 -69.867 1.00 95.38 177 VAL A N 1
ATOM 1484 C CA . VAL A 1 177 ? 57.487 4.533 -69.818 1.00 95.38 177 VAL A CA 1
ATOM 1485 C C . VAL A 1 177 ? 58.632 3.544 -69.594 1.00 95.38 177 VAL A C 1
ATOM 1487 O O . VAL A 1 177 ? 59.622 3.576 -70.322 1.00 95.38 177 VAL A O 1
ATOM 1490 N N . VAL A 1 178 ? 58.491 2.611 -68.649 1.00 95.00 178 VAL A N 1
ATOM 1491 C CA . VAL A 1 178 ? 59.487 1.555 -68.399 1.00 95.00 178 VAL A CA 1
ATOM 1492 C C . VAL A 1 178 ? 59.694 0.689 -69.645 1.00 95.00 178 VAL A C 1
ATOM 1494 O O . VAL A 1 178 ? 60.830 0.344 -69.973 1.00 95.00 178 VAL A O 1
ATOM 1497 N N . GLY A 1 179 ? 58.618 0.356 -70.364 1.00 93.94 179 GLY A N 1
ATOM 1498 C CA . GLY A 1 179 ? 58.676 -0.345 -71.645 1.00 93.94 179 GLY A CA 1
ATOM 1499 C C . GLY A 1 179 ? 59.489 0.418 -72.693 1.00 93.94 179 GLY A C 1
ATOM 1500 O O . GLY A 1 179 ? 60.401 -0.154 -73.289 1.00 93.94 179 GLY A O 1
ATOM 1501 N N . GLN A 1 180 ? 59.229 1.718 -72.863 1.00 93.44 180 GLN A N 1
ATOM 1502 C CA . GLN A 1 180 ? 59.993 2.575 -73.778 1.00 93.44 180 GLN A CA 1
ATOM 1503 C C . GLN A 1 180 ? 61.474 2.656 -73.395 1.00 93.44 180 GLN A C 1
ATOM 1505 O O . GLN A 1 180 ? 62.325 2.449 -74.253 1.00 93.44 180 GLN A O 1
ATOM 1510 N N . VAL A 1 181 ? 61.795 2.864 -72.112 1.00 93.44 181 VAL A N 1
ATOM 1511 C CA . VAL A 1 181 ? 63.183 2.905 -71.615 1.00 93.44 181 VAL A CA 1
ATOM 1512 C C . VAL A 1 181 ? 63.912 1.581 -71.865 1.00 93.44 181 VAL A C 1
ATOM 1514 O O . VAL A 1 181 ? 65.085 1.568 -72.235 1.00 93.44 181 VAL A O 1
ATOM 1517 N N . LYS A 1 182 ? 63.234 0.439 -71.698 1.00 91.88 182 LYS A N 1
ATOM 1518 C CA . LYS A 1 182 ? 63.811 -0.875 -72.023 1.00 91.88 182 LYS A CA 1
ATOM 1519 C C . LYS A 1 182 ? 64.098 -1.012 -73.519 1.00 91.88 182 LYS A C 1
ATOM 1521 O O . LYS A 1 182 ? 65.148 -1.544 -73.875 1.00 91.88 182 LYS A O 1
ATOM 1526 N N . LEU A 1 183 ? 63.189 -0.555 -74.384 1.00 91.25 183 LEU A N 1
ATOM 1527 C CA . LEU A 1 183 ? 63.373 -0.589 -75.838 1.00 91.25 183 LEU A CA 1
ATOM 1528 C C . LEU A 1 183 ? 64.527 0.317 -76.283 1.00 91.25 183 LEU A C 1
ATOM 1530 O O . LEU A 1 183 ? 65.402 -0.142 -77.013 1.00 91.25 183 LEU A O 1
ATOM 1534 N N . THR A 1 184 ? 64.582 1.559 -75.797 1.00 89.88 184 THR A N 1
ATOM 1535 C CA . THR A 1 184 ? 65.672 2.494 -76.118 1.00 89.88 184 THR A CA 1
ATOM 1536 C C . THR A 1 184 ? 67.016 2.000 -75.587 1.00 89.88 184 THR A C 1
ATOM 1538 O O . THR A 1 184 ? 68.008 2.053 -76.308 1.00 89.88 184 THR A O 1
ATOM 1541 N N . ARG A 1 185 ? 67.061 1.422 -74.378 1.00 87.69 185 ARG A N 1
ATOM 1542 C CA . ARG A 1 185 ? 68.279 0.807 -73.825 1.00 87.69 185 ARG A CA 1
ATOM 1543 C C . ARG A 1 185 ? 68.762 -0.386 -74.653 1.00 87.69 185 ARG A C 1
ATOM 1545 O O . ARG A 1 185 ? 69.963 -0.510 -74.871 1.00 87.69 185 ARG A O 1
ATOM 1552 N N . LYS A 1 186 ? 67.856 -1.252 -75.127 1.00 87.81 186 LYS A N 1
ATOM 1553 C CA . LYS A 1 186 ? 68.204 -2.353 -76.045 1.00 87.81 186 LYS A CA 1
ATOM 1554 C C . LYS A 1 186 ? 68.739 -1.828 -77.379 1.00 87.81 186 LYS A C 1
ATOM 1556 O O . LYS A 1 186 ? 69.741 -2.341 -77.861 1.00 87.81 186 LYS A O 1
ATOM 1561 N N . ALA A 1 187 ? 68.107 -0.801 -77.948 1.00 85.06 187 ALA A N 1
ATOM 1562 C CA . ALA A 1 187 ? 68.572 -0.175 -79.184 1.00 85.06 187 ALA A CA 1
ATOM 1563 C C . ALA A 1 187 ? 69.981 0.425 -79.024 1.00 85.06 187 ALA A C 1
ATOM 1565 O O . ALA A 1 187 ? 70.838 0.175 -79.865 1.00 85.06 187 ALA A O 1
ATOM 1566 N N . ALA A 1 188 ? 70.245 1.129 -77.918 1.00 82.25 188 ALA A N 1
ATOM 1567 C CA . ALA A 1 188 ? 71.566 1.674 -77.602 1.00 82.25 188 ALA A CA 1
ATOM 1568 C C . ALA A 1 188 ? 72.630 0.577 -77.401 1.00 82.25 188 ALA A C 1
ATOM 1570 O O . ALA A 1 188 ? 73.735 0.693 -77.922 1.00 82.25 188 ALA A O 1
ATOM 1571 N N . ALA A 1 189 ? 72.292 -0.512 -76.698 1.00 82.00 189 ALA A N 1
ATOM 1572 C CA . ALA A 1 189 ? 73.197 -1.646 -76.500 1.00 82.00 189 ALA A CA 1
ATOM 1573 C C . ALA A 1 189 ? 73.538 -2.363 -77.817 1.00 82.00 189 ALA A C 1
ATOM 1575 O O . ALA A 1 189 ? 74.696 -2.697 -78.044 1.00 82.00 189 ALA A O 1
ATOM 1576 N N . ASN A 1 190 ? 72.555 -2.548 -78.705 1.00 77.19 190 ASN A N 1
ATOM 1577 C CA . ASN A 1 190 ? 72.808 -3.079 -80.043 1.00 77.19 190 ASN A CA 1
ATOM 1578 C C . ASN A 1 190 ? 73.722 -2.137 -80.837 1.00 77.19 190 ASN A C 1
ATOM 1580 O O . ASN A 1 190 ? 74.684 -2.600 -81.433 1.00 77.19 190 ASN A O 1
ATOM 1584 N N . TYR A 1 191 ? 73.487 -0.823 -80.790 1.00 73.25 191 TYR A N 1
ATOM 1585 C CA . TYR A 1 191 ? 74.335 0.165 -81.468 1.00 73.25 191 TYR A CA 1
ATOM 1586 C C . TYR A 1 191 ? 75.802 0.115 -81.005 1.00 73.25 191 TYR A C 1
ATOM 1588 O O . TYR A 1 191 ? 76.705 0.239 -81.822 1.00 73.25 191 TYR A O 1
ATOM 1596 N N . HIS A 1 192 ? 76.049 -0.110 -79.710 1.00 69.00 192 HIS A N 1
ATOM 1597 C CA . HIS A 1 192 ? 77.398 -0.275 -79.149 1.00 69.00 192 HIS A CA 1
ATOM 1598 C C . HIS A 1 192 ? 78.045 -1.642 -79.414 1.00 69.00 192 HIS A C 1
ATOM 1600 O O . HIS A 1 192 ? 79.225 -1.792 -79.144 1.00 69.00 192 HIS A O 1
ATOM 1606 N N . SER A 1 193 ? 77.307 -2.638 -79.914 1.00 62.41 193 SER A N 1
ATOM 1607 C CA . SER A 1 193 ? 77.865 -3.951 -80.276 1.00 62.41 193 SER A CA 1
ATOM 1608 C C . SER A 1 193 ? 78.251 -4.056 -81.760 1.00 62.41 193 SER A C 1
ATOM 1610 O O . SER A 1 193 ? 78.841 -5.060 -82.156 1.00 62.41 193 SER A O 1
ATOM 1612 N N . PHE A 1 194 ? 77.889 -3.061 -82.580 1.00 56.59 194 PHE A N 1
ATOM 1613 C CA . PHE A 1 194 ? 78.221 -2.956 -84.012 1.00 56.59 194 PHE A CA 1
ATOM 1614 C C . PHE A 1 194 ? 79.339 -1.926 -84.299 1.00 56.59 194 PHE A C 1
ATOM 1616 O O . PHE A 1 194 ? 79.659 -1.661 -85.462 1.00 56.59 194 PHE A O 1
ATOM 1623 N N . HIS A 1 195 ? 79.937 -1.356 -83.253 1.00 47.31 195 HIS A N 1
ATOM 1624 C CA . HIS A 1 195 ? 81.148 -0.530 -83.266 1.00 47.31 195 HIS A CA 1
ATOM 1625 C C . HIS A 1 195 ? 82.146 -1.106 -82.266 1.00 47.31 195 HIS A C 1
ATOM 1627 O O . HIS A 1 195 ? 83.358 -1.001 -82.546 1.00 47.31 195 HIS A O 1
#

InterPro domains:
  IPR050995 WD repeat and F-box domain-containing protein [PTHR14604] (3-182)